Protein 1HU3 (pdb70)

Sequence (196 aa):
SDPENIKTQELFRKVRSILNKLTPQFNQLKQVSGLTVDTEERLKGVIDLVFEKAIDEPSFSVAYANCRCLVTLKVPNFRKLLLNRCQKEFEKDKAAKDKARRRSIGNIKFIGELFKLKLTEAIHDCVVKLLKNHDEESLECLCRLLTTIGKDLDFEKAKPRDQYFNQEKIVKERKTSSRIRFLQDVIDLRLCNWVS

Structure (mmCIF, N/CA/C/O backbone):
data_1HU3
#
_entry.id   1HU3
#
_cell.length_a   118.8
_cell.length_b   118.8
_cell.length_c   58.2
_cell.angle_alpha   90
_cell.angle_beta   90
_cell.angle_gamma   120
#
_symmetry.space_group_name_H-M   'H 3'
#
loop_
_entity.id
_entity.type
_entity.pdbx_description
1 polymer EIF4GII
2 water water
#
loop_
_atom_site.group_PDB
_atom_site.id
_atom_site.type_symbol
_atom_site.label_atom_id
_atom_site.label_alt_id
_atom_site.label_comp_id
_atom_site.label_asym_id
_atom_site.label_entity_id
_atom_site.label_seq_id
_atom_site.pdbx_PDB_ins_code
_atom_site.Cartn_x
_atom_site.Cartn_y
_atom_site.Cartn_z
_atom_site.occupancy
_atom_site.B_iso_or_equiv
_atom_site.auth_seq_id
_atom_site.auth_comp_id
_atom_site.auth_asym_id
_atom_site.auth_atom_id
_atom_site.pdbx_PDB_model_num
ATOM 1 N N . SER A 1 1 ? 5.996 21.673 1.416 1.00 50.94 1 SER A N 1
ATOM 2 C CA . SER A 1 1 ? 5.786 22.151 2.805 1.00 54.98 1 SER A CA 1
ATOM 3 C C . SER A 1 1 ? 5.254 23.558 3.063 1.00 60.90 1 SER A C 1
ATOM 4 O O . SER A 1 1 ? 4.828 23.844 4.196 1.00 56.47 1 SER A O 1
ATOM 6 N N . ASP A 1 2 ? 5.244 24.409 2.043 1.00 57.07 745 ASP A N 1
ATOM 7 C CA . ASP A 1 2 ? 4.835 25.817 2.110 1.00 67.95 745 ASP A CA 1
ATOM 8 C C . ASP A 1 2 ? 5.216 26.726 3.309 1.00 70.87 745 ASP A C 1
ATOM 9 O O . ASP A 1 2 ? 6.174 27.520 3.129 1.00 70.90 745 ASP A O 1
ATOM 14 N N . PRO A 1 3 ? 4.574 26.681 4.518 1.00 70.72 746 PRO A N 1
ATOM 15 C CA . PRO A 1 3 ? 5.144 27.671 5.475 1.00 68.90 746 PRO A CA 1
ATOM 16 C C . PRO A 1 3 ? 6.608 27.470 5.890 1.00 66.98 746 PRO A C 1
ATOM 17 O O . PRO A 1 3 ? 7.294 28.448 6.157 1.00 66.93 746 PRO A O 1
ATOM 21 N N . GLU A 1 4 ? 7.062 26.218 5.991 1.00 66.25 747 GLU A N 1
ATOM 22 C CA . GLU A 1 4 ? 8.456 25.914 6.357 1.00 65.53 747 GLU A CA 1
ATOM 23 C C . GLU A 1 4 ? 9.365 26.421 5.226 1.00 64.19 747 GLU A C 1
ATOM 24 O O . GLU A 1 4 ? 10.432 27.000 5.467 1.00 63.51 747 GLU A O 1
ATOM 30 N N . ASN A 1 5 ? 8.926 26.180 3.992 1.00 62.47 748 ASN A N 1
ATOM 31 C CA . ASN A 1 5 ? 9.658 26.615 2.818 1.00 60.72 748 ASN A CA 1
ATOM 32 C C . ASN A 1 5 ? 9.940 28.096 2.930 1.00 59.63 748 ASN A C 1
ATOM 33 O O . ASN A 1 5 ? 10.940 28.582 2.418 1.00 60.11 748 ASN A O 1
ATOM 38 N N . ILE A 1 6 ? 9.059 28.826 3.595 1.00 58.44 749 ILE A N 1
ATOM 39 C CA . ILE A 1 6 ? 9.286 30.246 3.744 1.00 58.00 749 ILE A CA 1
ATOM 40 C C . ILE A 1 6 ? 10.457 30.511 4.694 1.00 58.18 749 ILE A C 1
ATOM 41 O O . ILE A 1 6 ? 11.364 31.271 4.348 1.00 59.28 749 ILE A O 1
ATOM 46 N N . LYS A 1 7 ? 10.472 29.867 5.860 1.00 57.30 750 LYS A N 1
ATOM 47 C CA . LYS A 1 7 ? 11.561 30.073 6.817 1.00 57.43 750 LYS A CA 1
ATOM 48 C C . LYS A 1 7 ? 12.917 29.581 6.284 1.00 56.58 750 LYS A C 1
ATOM 49 O O . LYS A 1 7 ? 13.968 30.173 6.561 1.00 55.98 750 LYS A O 1
ATOM 55 N N . THR A 1 8 ? 12.895 28.495 5.522 1.00 55.47 751 THR A N 1
ATOM 56 C CA . THR A 1 8 ? 14.126 27.972 4.957 1.00 54.00 751 THR A CA 1
ATOM 57 C C . THR A 1 8 ? 14.652 29.001 3.979 1.00 55.08 751 THR A C 1
ATOM 58 O O . THR A 1 8 ? 15.859 29.126 3.773 1.00 56.08 751 THR A O 1
ATOM 62 N N . GLN A 1 9 ? 13.723 29.737 3.381 1.00 54.09 752 GLN A N 1
ATOM 63 C CA . GLN A 1 9 ? 14.055 30.759 2.415 1.00 53.20 752 GLN A CA 1
ATOM 64 C C . GLN A 1 9 ? 14.757 31.916 3.108 1.00 53.48 752 GLN A C 1
ATOM 65 O O . GLN A 1 9 ? 15.818 32.379 2.672 1.00 54.17 752 GLN A O 1
ATOM 71 N N . GLU A 1 10 ? 14.149 32.389 4.190 1.00 53.31 753 GLU A N 1
ATOM 72 C CA . GLU A 1 10 ? 14.704 33.496 4.951 1.00 52.04 753 GLU A CA 1
ATOM 73 C C . GLU A 1 10 ? 16.034 33.094 5.587 1.00 49.84 753 GLU A C 1
ATOM 74 O O . GLU A 1 10 ? 16.937 33.925 5.723 1.00 50.46 753 GLU A O 1
ATOM 80 N N . LEU A 1 11 ? 16.169 31.823 5.954 1.00 46.90 754 LEU A N 1
ATOM 81 C CA . LEU A 1 11 ? 17.408 31.363 6.560 1.00 45.12 754 LEU A CA 1
ATOM 82 C C . LEU A 1 11 ? 18.523 31.524 5.528 1.00 46.21 754 LEU A C 1
ATOM 83 O O . LEU A 1 11 ? 19.527 32.200 5.756 1.00 46.98 754 LEU A O 1
ATOM 88 N N . PHE A 1 12 ? 18.314 30.913 4.374 1.00 45.18 755 PHE A N 1
ATOM 89 C CA . PHE A 1 12 ? 19.277 30.961 3.317 1.00 44.24 755 PHE A CA 1
ATOM 90 C C . PHE A 1 12 ? 19.629 32.377 2.941 1.00 45.20 755 PHE A C 1
ATOM 91 O O . PHE A 1 12 ? 20.795 32.680 2.696 1.00 46.39 755 PHE A O 1
ATOM 99 N N . ARG A 1 13 ? 18.639 33.254 2.897 1.00 45.69 756 ARG A N 1
ATOM 100 C CA . ARG A 1 13 ? 18.906 34.644 2.533 1.00 46.03 756 ARG A CA 1
ATOM 101 C C . ARG A 1 13 ? 19.703 35.339 3.607 1.00 46.53 756 ARG A C 1
ATOM 102 O O . ARG A 1 13 ? 20.569 36.158 3.301 1.00 48.06 756 ARG A O 1
ATOM 110 N N . LYS A 1 14 ? 19.402 35.024 4.866 1.00 46.35 757 LYS A N 1
ATOM 111 C CA . LYS A 1 14 ? 20.134 35.602 5.989 1.00 45.67 757 LYS A CA 1
ATOM 112 C C . LYS A 1 14 ? 21.597 35.132 5.881 1.00 45.27 757 LYS A C 1
ATOM 113 O O . LYS A 1 14 ? 22.528 35.933 6.041 1.00 46.07 757 LYS A O 1
ATOM 119 N N . VAL A 1 15 ? 21.803 33.847 5.597 1.00 43.90 758 VAL A N 1
ATOM 120 C CA . VAL A 1 15 ? 23.161 33.320 5.463 1.00 43.58 758 VAL A CA 1
ATOM 121 C C . VAL A 1 15 ? 23.894 33.925 4.259 1.00 45.73 758 VAL A C 1
ATOM 122 O O . VAL A 1 15 ? 25.086 34.225 4.359 1.00 46.09 758 VAL A O 1
ATOM 126 N N . ARG A 1 16 ? 23.206 34.105 3.121 1.00 47.07 759 ARG A N 1
ATOM 127 C CA . ARG A 1 16 ? 23.868 34.716 1.945 1.00 47.67 759 ARG A CA 1
ATOM 128 C C . ARG A 1 16 ? 24.283 36.140 2.292 1.00 48.10 759 ARG A C 1
ATOM 129 O O . ARG A 1 16 ? 25.328 36.630 1.851 1.00 48.71 759 ARG A O 1
ATOM 137 N N . SER A 1 17 ? 23.453 36.793 3.094 1.00 48.28 760 SER A N 1
ATOM 138 C CA . SER A 1 17 ? 23.717 38.153 3.534 1.00 49.83 760 SER A CA 1
ATOM 139 C C . SER A 1 17 ? 25.008 38.168 4.351 1.00 50.60 760 SER A C 1
ATOM 140 O O . SER A 1 17 ? 25.907 38.957 4.081 1.00 52.23 760 SER A O 1
ATOM 143 N N . ILE A 1 18 ? 25.095 37.288 5.347 1.00 51.30 761 ILE A N 1
ATOM 144 C CA . ILE A 1 18 ? 26.274 37.199 6.198 1.00 50.99 761 ILE A CA 1
ATOM 145 C C . ILE A 1 18 ? 27.530 36.978 5.370 1.00 51.68 761 ILE A C 1
ATOM 146 O O . ILE A 1 18 ? 28.548 37.632 5.571 1.00 51.88 761 ILE A O 1
ATOM 151 N N . LEU A 1 19 ? 27.449 36.059 4.426 1.00 53.04 762 LEU A N 1
ATOM 152 C CA . LEU A 1 19 ? 28.587 35.749 3.574 1.00 53.28 762 LEU A CA 1
ATOM 153 C C . LEU A 1 19 ? 28.868 36.833 2.537 1.00 55.74 762 LEU A C 1
ATOM 154 O O . LEU A 1 19 ? 30.015 37.020 2.132 1.00 55.86 762 LEU A O 1
ATOM 159 N N . ASN A 1 20 ? 27.832 37.563 2.122 1.00 58.61 763 ASN A N 1
ATOM 160 C CA . ASN A 1 20 ? 27.994 38.586 1.087 1.00 59.94 763 ASN A CA 1
ATOM 161 C C . ASN A 1 20 ? 28.452 39.977 1.483 1.00 61.82 763 ASN A C 1
ATOM 162 O O . ASN A 1 20 ? 28.399 40.894 0.658 1.00 62.56 763 ASN A O 1
ATOM 167 N N . LYS A 1 21 ? 28.876 40.167 2.726 1.00 63.56 764 LYS A N 1
ATOM 168 C CA . LYS A 1 21 ? 29.368 41.486 3.109 1.00 66.37 764 LYS A CA 1
ATOM 169 C C . LYS A 1 21 ? 30.692 41.598 2.345 1.00 68.93 764 LYS A C 1
ATOM 170 O O . LYS A 1 21 ? 31.572 40.742 2.505 1.00 68.99 764 LYS A O 1
ATOM 176 N N . LEU A 1 22 ? 30.850 42.630 1.516 1.00 71.41 765 LEU A N 1
ATOM 177 C CA . LEU A 1 22 ? 32.095 42.740 0.753 1.00 74.24 765 LEU A CA 1
ATOM 178 C C . LEU A 1 22 ? 33.342 42.875 1.629 1.00 75.01 765 LEU A C 1
ATOM 179 O O . LEU A 1 22 ? 34.470 42.777 1.134 1.00 75.90 765 LEU A O 1
ATOM 184 N N . THR A 1 23 ? 33.138 43.097 2.927 1.00 75.82 766 THR A N 1
ATOM 185 C CA . THR A 1 23 ? 34.252 43.163 3.871 1.00 76.55 766 THR A CA 1
ATOM 186 C C . THR A 1 23 ? 34.075 41.996 4.832 1.00 76.54 766 THR A C 1
ATOM 187 O O . THR A 1 23 ? 33.175 42.004 5.674 1.00 76.99 766 THR A O 1
ATOM 191 N N . PRO A 1 24 ? 34.917 40.961 4.696 1.00 76.63 767 PRO A N 1
ATOM 192 C CA . PRO A 1 24 ? 34.835 39.789 5.566 1.00 75.26 767 PRO A CA 1
ATOM 193 C C . PRO A 1 24 ? 34.620 40.147 7.037 1.00 73.54 767 PRO A C 1
ATOM 194 O O . PRO A 1 24 ? 35.281 41.035 7.588 1.00 75.19 767 PRO A O 1
ATOM 198 N N . GLN A 1 25 ? 33.669 39.445 7.652 1.00 75.80 768 GLN A N 1
ATOM 199 C CA . GLN A 1 25 ? 33.308 39.638 9.053 1.00 71.39 768 GLN A CA 1
ATOM 200 C C . GLN A 1 25 ? 34.260 38.846 9.952 1.00 69.95 768 GLN A C 1
ATOM 201 O O . GLN A 1 25 ? 34.657 37.735 9.605 1.00 70.30 768 GLN A O 1
ATOM 211 N N . PHE A 1 27 ? 35.439 36.908 13.642 1.00 67.98 770 PHE A N 1
ATOM 212 C CA . PHE A 1 27 ? 34.815 35.957 14.560 1.00 67.34 770 PHE A CA 1
ATOM 213 C C . PHE A 1 27 ? 33.696 36.492 15.468 1.00 67.09 770 PHE A C 1
ATOM 214 O O . PHE A 1 27 ? 32.537 36.099 15.325 1.00 66.89 770 PHE A O 1
ATOM 222 N N . ASN A 1 28 ? 34.035 37.374 16.402 1.00 67.10 771 ASN A N 1
ATOM 223 C CA . ASN A 1 28 ? 33.036 37.906 17.328 1.00 66.63 771 ASN A CA 1
ATOM 224 C C . ASN A 1 28 ? 31.719 38.313 16.679 1.00 64.73 771 ASN A C 1
ATOM 225 O O . ASN A 1 28 ? 30.656 37.857 17.103 1.00 65.98 771 ASN A O 1
ATOM 230 N N . GLN A 1 29 ? 31.773 39.157 15.656 1.00 62.93 772 GLN A N 1
ATOM 231 C CA . GLN A 1 29 ? 30.547 39.578 15.003 1.00 61.62 772 GLN A CA 1
ATOM 232 C C . GLN A 1 29 ? 29.860 38.368 14.358 1.00 59.86 772 GLN A C 1
ATOM 233 O O . GLN A 1 29 ? 28.637 38.328 14.224 1.00 60.45 772 GLN A O 1
ATOM 239 N N . LEU A 1 30 ? 30.654 37.378 13.976 1.00 58.25 773 LEU A N 1
ATOM 240 C CA . LEU A 1 30 ? 30.148 36.156 13.361 1.00 56.50 773 LEU A CA 1
ATOM 241 C C . LEU A 1 30 ? 29.266 35.366 14.355 1.0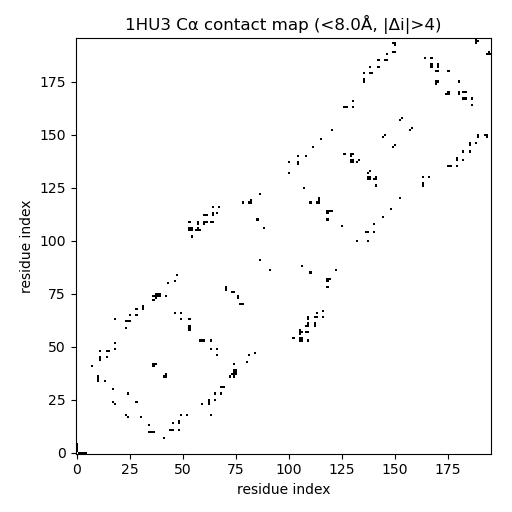0 55.17 773 LEU A C 1
ATOM 242 O O . LEU A 1 30 ? 28.191 34.865 13.990 1.00 55.14 773 LEU A O 1
ATOM 255 N N . LYS A 1 32 ? 27.615 36.531 16.922 1.00 50.16 775 LYS A N 1
ATOM 256 C CA . LYS A 1 32 ? 26.399 37.300 17.160 1.00 48.18 775 LYS A CA 1
ATOM 257 C C . LYS A 1 32 ? 25.448 37.085 15.976 1.00 47.60 775 LYS A C 1
ATOM 258 O O . LYS A 1 32 ? 24.256 36.848 16.156 1.00 48.53 775 LYS A O 1
ATOM 264 N N . GLN A 1 33 ? 25.982 37.149 14.762 1.00 46.71 776 GLN A N 1
ATOM 265 C CA . GLN A 1 33 ? 25.169 36.941 13.570 1.00 46.60 776 GLN A CA 1
ATOM 266 C C . GLN A 1 33 ? 24.575 35.533 13.499 1.00 47.34 776 GLN A C 1
ATOM 267 O O . GLN A 1 33 ? 23.375 35.371 13.253 1.00 49.12 776 GLN A O 1
ATOM 273 N N . VAL A 1 34 ? 25.406 34.517 13.719 1.00 47.78 777 VAL A N 1
ATOM 274 C CA . VAL A 1 34 ? 24.936 33.140 13.668 1.00 46.69 777 VAL A CA 1
ATOM 275 C C . VAL A 1 34 ? 23.893 32.857 14.739 1.00 47.13 777 VAL A C 1
ATOM 276 O O . VAL A 1 34 ? 23.060 31.960 14.572 1.00 47.16 777 VAL A O 1
ATOM 280 N N . SER A 1 35 ? 23.911 33.633 15.824 1.00 47.15 778 SER A N 1
ATOM 281 C CA . SER A 1 35 ? 22.931 33.435 16.897 1.00 46.72 778 SER A CA 1
ATOM 282 C C . SER A 1 35 ? 21.587 34.035 16.506 1.00 47.71 778 SER A C 1
ATOM 283 O O . SER A 1 35 ? 20.620 33.973 17.271 1.00 49.53 778 SER A O 1
ATOM 286 N N . GLY A 1 36 ? 21.520 34.638 15.325 1.00 48.07 779 GLY A N 1
AT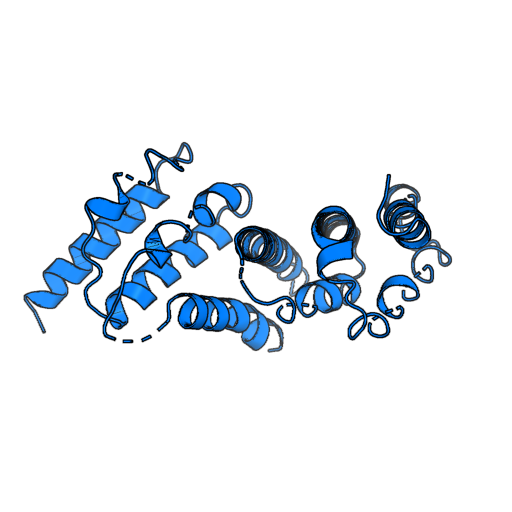OM 287 C CA . GLY A 1 36 ? 20.268 35.226 14.887 1.00 47.87 779 GLY A CA 1
ATOM 288 C C . GLY A 1 36 ? 19.692 34.334 13.812 1.00 49.07 779 GLY A C 1
ATOM 289 O O . GLY A 1 36 ? 18.786 34.715 13.067 1.00 49.34 779 GLY A O 1
ATOM 290 N N . LEU A 1 37 ? 20.238 33.130 13.730 1.00 50.19 780 LEU A N 1
ATOM 291 C CA . LEU A 1 37 ? 19.809 32.162 12.728 1.00 50.54 780 LEU A CA 1
ATOM 292 C C . LEU A 1 37 ? 19.104 30.969 13.366 1.00 51.59 780 LEU A C 1
ATOM 293 O O . LEU A 1 37 ? 19.335 30.620 14.537 1.00 51.22 780 LEU A O 1
ATOM 298 N N . THR A 1 38 ? 18.253 30.322 12.588 1.00 52.27 781 THR A N 1
ATOM 299 C CA . THR A 1 38 ? 17.568 29.161 13.106 1.00 53.13 781 THR A CA 1
ATOM 300 C C . THR A 1 38 ? 17.791 27.992 12.166 1.00 53.57 781 THR A C 1
ATOM 301 O O . THR A 1 38 ? 17.155 27.888 11.122 1.00 53.38 781 THR A O 1
ATOM 305 N N . VAL A 1 39 ? 18.739 27.139 12.539 1.00 53.97 782 VAL A N 1
ATOM 306 C CA . VAL A 1 39 ? 19.073 25.954 11.767 1.00 55.84 782 VAL A CA 1
ATOM 307 C C . VAL A 1 39 ? 18.529 24.771 12.579 1.00 56.91 782 VAL A C 1
ATOM 308 O O . VAL A 1 39 ? 19.253 24.121 13.336 1.00 57.72 782 VAL A O 1
ATOM 312 N N . ASP A 1 40 ? 17.238 24.514 12.418 1.00 58.05 783 ASP A N 1
ATOM 313 C CA . ASP A 1 40 ? 16.545 23.443 13.137 1.00 59.65 783 ASP A CA 1
ATOM 314 C C . ASP A 1 40 ? 16.313 22.165 12.335 1.00 59.60 783 ASP A C 1
ATOM 315 O O . ASP A 1 40 ? 15.657 21.246 12.813 1.00 59.98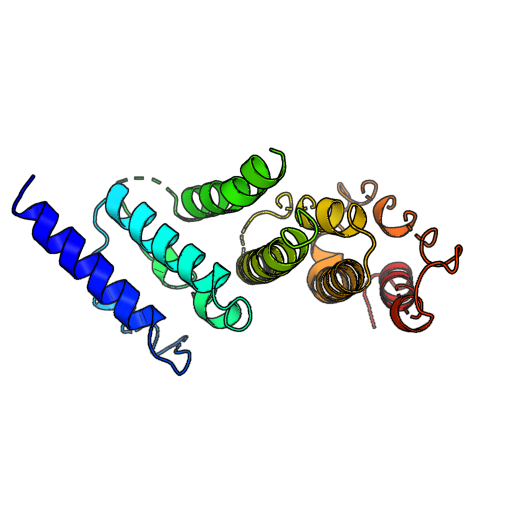 783 ASP A O 1
ATOM 320 N N . THR A 1 41 ? 16.848 22.101 11.123 1.00 60.44 784 THR A N 1
ATOM 321 C CA . THR A 1 41 ? 16.658 20.934 10.269 1.00 60.86 784 THR A CA 1
ATOM 322 C C . THR A 1 41 ? 17.949 20.487 9.611 1.00 61.54 784 THR A C 1
ATOM 323 O O . THR A 1 41 ? 18.861 21.293 9.385 1.00 62.41 784 THR A O 1
ATOM 327 N N . GLU A 1 42 ? 18.039 19.199 9.312 1.00 61.05 785 GLU A N 1
ATOM 328 C CA . GLU A 1 42 ? 19.235 18.692 8.679 1.00 61.64 785 GLU A CA 1
ATOM 329 C C . GLU A 1 42 ? 19.309 19.266 7.265 1.00 60.88 785 GLU A C 1
ATOM 330 O O . GLU A 1 42 ? 20.393 19.601 6.775 1.00 61.73 785 GLU A O 1
ATOM 336 N N . GLU A 1 43 ? 18.164 19.401 6.608 1.00 59.38 786 GLU A N 1
ATOM 337 C CA . GLU A 1 43 ? 18.169 19.949 5.257 1.00 58.35 786 GLU A CA 1
ATOM 338 C C . GLU A 1 43 ? 18.669 21.388 5.326 1.00 57.28 786 GLU A C 1
ATOM 339 O O . GLU A 1 43 ? 19.289 21.890 4.389 1.00 57.74 786 GLU A O 1
ATOM 341 N N . ARG A 1 44 ? 18.414 22.040 6.450 1.00 55.83 787 ARG A N 1
ATOM 342 C CA . ARG A 1 44 ? 18.824 23.421 6.622 1.00 54.02 787 ARG A CA 1
ATOM 343 C C . ARG A 1 44 ? 20.309 23.548 6.943 1.00 53.96 787 ARG A C 1
ATOM 344 O O . ARG A 1 44 ? 20.998 24.428 6.393 1.00 52.97 787 ARG A O 1
ATOM 352 N N . LEU A 1 45 ? 20.807 22.673 7.819 1.00 52.61 788 LEU A N 1
ATOM 353 C CA . LEU A 1 45 ? 22.225 22.692 8.180 1.00 52.04 788 LEU A CA 1
ATOM 354 C C . LEU A 1 45 ? 23.015 22.407 6.899 1.00 52.81 788 LEU A C 1
ATOM 355 O O . LEU A 1 45 ? 23.968 23.120 6.563 1.00 53.61 788 LEU A O 1
ATOM 360 N N . LYS A 1 46 ? 22.606 21.368 6.175 1.00 52.94 789 LYS A N 1
ATOM 361 C CA . LYS A 1 46 ? 23.279 20.993 4.934 1.00 53.38 789 LYS A CA 1
ATOM 362 C C . LYS A 1 46 ? 23.197 22.117 3.886 1.00 52.92 789 LYS A C 1
ATOM 363 O O . LYS A 1 46 ? 24.125 22.318 3.103 1.00 54.59 789 LYS A O 1
ATOM 369 N N . GLY A 1 47 ? 22.103 22.866 3.881 1.00 52.58 790 GLY A N 1
ATOM 370 C CA . GLY A 1 47 ? 21.972 23.958 2.931 1.00 50.65 790 GLY A CA 1
ATOM 371 C C . GLY A 1 47 ? 22.891 25.123 3.293 1.00 50.29 790 GLY A C 1
ATOM 372 O O . GLY A 1 47 ? 23.563 25.690 2.418 1.00 50.58 790 GLY A O 1
ATOM 373 N N . VAL A 1 48 ? 22.917 25.488 4.579 1.00 49.35 791 VAL A N 1
ATOM 374 C CA . VAL A 1 48 ? 23.759 26.584 5.061 1.00 46.64 791 VAL A CA 1
ATOM 375 C C . VAL A 1 48 ? 25.200 26.235 4.733 1.00 47.49 791 VAL A C 1
ATOM 376 O O . VAL A 1 48 ? 25.921 27.028 4.120 1.00 48.29 791 VAL A O 1
ATOM 380 N N . ILE A 1 49 ? 25.610 25.035 5.133 1.00 46.83 792 ILE A N 1
ATOM 381 C CA . ILE A 1 49 ? 26.959 24.552 4.857 1.00 46.73 792 ILE A CA 1
ATOM 382 C C . ILE A 1 49 ? 27.266 24.628 3.354 1.00 46.85 792 ILE A C 1
ATOM 383 O O . ILE A 1 49 ? 28.354 25.039 2.965 1.00 46.55 792 ILE A O 1
ATOM 388 N N . ASP A 1 50 ? 26.311 24.236 2.515 1.00 46.48 793 ASP A N 1
ATOM 389 C CA . ASP A 1 50 ? 26.499 24.324 1.070 1.00 46.22 793 ASP A CA 1
ATOM 390 C C . ASP A 1 50 ? 26.713 25.786 0.697 1.00 46.53 793 ASP A C 1
ATOM 391 O O . ASP A 1 50 ? 27.541 26.124 -0.154 1.00 47.49 793 ASP A O 1
ATOM 396 N N . LEU A 1 51 ? 25.947 26.664 1.327 1.00 46.19 794 LEU A N 1
ATOM 397 C CA . LEU A 1 51 ? 26.080 28.075 1.028 1.00 44.50 794 LEU A CA 1
ATOM 398 C C . LEU A 1 51 ? 27.487 28.541 1.336 1.00 45.37 794 LEU A C 1
ATOM 399 O O . LEU A 1 51 ? 28.055 29.311 0.569 1.00 45.86 794 LEU A O 1
ATOM 404 N N . VAL A 1 52 ? 28.064 28.063 2.438 1.00 44.85 795 VAL A N 1
ATOM 405 C CA . VAL A 1 52 ? 29.414 28.490 2.800 1.00 44.67 795 VAL A CA 1
ATOM 406 C C . VAL A 1 52 ? 30.485 28.007 1.832 1.00 45.71 795 VAL A C 1
ATOM 407 O O . VAL A 1 52 ? 31.399 28.767 1.475 1.00 45.95 795 VAL A O 1
ATOM 411 N N . PHE A 1 53 ? 30.389 26.751 1.412 1.00 46.24 796 PHE A N 1
ATOM 412 C CA . PHE A 1 53 ? 31.359 26.218 0.472 1.00 47.24 796 PHE A CA 1
ATOM 413 C C . PHE A 1 53 ? 31.276 26.964 -0.845 1.00 48.15 796 PHE A C 1
ATOM 414 O O . PHE A 1 53 ? 32.295 27.341 -1.427 1.00 49.85 796 PHE A O 1
ATOM 422 N N . GLU A 1 54 ? 30.058 27.193 -1.313 1.00 48.66 797 GLU A N 1
ATOM 423 C CA . GLU A 1 54 ? 29.873 27.908 -2.566 1.00 48.97 797 GLU A CA 1
ATOM 424 C C . GLU A 1 54 ? 30.540 29.275 -2.508 1.00 49.05 797 GLU A C 1
ATOM 425 O O . GLU A 1 54 ? 31.117 29.739 -3.489 1.00 51.13 797 GLU A O 1
ATOM 431 N N . LYS A 1 55 ? 30.465 29.932 -1.361 1.00 49.34 798 LYS A N 1
ATOM 432 C CA . LYS A 1 55 ? 31.084 31.242 -1.221 1.00 49.22 798 LYS A CA 1
ATOM 433 C C . LYS A 1 55 ? 32.600 31.071 -1.166 1.00 50.54 798 LYS A C 1
ATOM 434 O O . LYS A 1 55 ? 33.334 31.805 -1.833 1.00 49.64 798 LYS A O 1
ATOM 440 N N . ALA A 1 56 ? 33.062 30.094 -0.379 1.00 50.65 799 ALA A N 1
ATOM 441 C CA . ALA A 1 56 ? 34.499 29.835 -0.244 1.00 51.69 799 ALA A CA 1
ATOM 442 C C . ALA A 1 56 ? 35.143 29.416 -1.581 1.00 52.85 799 ALA A C 1
ATOM 443 O O . ALA A 1 56 ? 36.343 29.632 -1.802 1.00 52.45 799 ALA A O 1
ATOM 445 N N . ILE A 1 57 ? 34.348 28.820 -2.471 1.00 54.13 800 ILE A N 1
ATOM 446 C CA . ILE A 1 57 ? 34.862 28.414 -3.775 1.00 55.63 800 ILE A CA 1
ATOM 447 C C . ILE A 1 57 ? 34.972 29.656 -4.675 1.00 55.47 800 ILE A C 1
ATOM 448 O O . ILE A 1 57 ? 35.818 29.720 -5.564 1.00 56.66 800 ILE A O 1
ATOM 453 N N . ASP A 1 58 ? 34.131 30.654 -4.434 1.00 55.40 801 ASP A N 1
ATOM 454 C CA . ASP A 1 58 ? 34.167 31.879 -5.228 1.00 55.84 801 ASP A CA 1
ATOM 455 C C . ASP A 1 58 ? 35.275 32.839 -4.779 1.00 54.95 801 ASP A C 1
ATOM 456 O O . ASP A 1 58 ? 35.872 33.546 -5.597 1.00 54.69 801 ASP A O 1
ATOM 461 N N . GLU A 1 59 ? 35.542 32.873 -3.477 1.00 53.88 802 GLU A N 1
ATOM 462 C CA . GLU A 1 59 ? 36.583 33.739 -2.932 1.00 53.07 802 GLU A CA 1
ATOM 463 C C . GLU A 1 59 ? 37.423 32.934 -1.952 1.00 52.23 802 GLU A C 1
ATOM 464 O O . GLU A 1 59 ? 37.292 33.089 -0.741 1.00 53.47 802 GLU A O 1
ATOM 470 N N . PRO A 1 60 ? 38.312 32.072 -2.463 1.00 51.97 803 PRO A N 1
ATOM 471 C CA . PRO A 1 60 ? 39.151 31.258 -1.578 1.00 50.29 803 PRO A CA 1
ATOM 472 C C . PRO A 1 60 ? 39.931 32.100 -0.567 1.00 50.78 803 PRO A C 1
ATOM 473 O O . PRO A 1 60 ? 40.153 31.671 0.567 1.00 51.55 803 PRO A O 1
ATOM 477 N N . SER A 1 61 ? 40.332 33.295 -0.992 1.00 50.07 804 SER A N 1
ATOM 478 C CA . SER A 1 61 ? 41.117 34.230 -0.178 1.00 49.56 804 SER A CA 1
ATOM 479 C C . SER A 1 61 ? 40.554 34.533 1.210 1.00 49.51 804 SER A C 1
ATOM 480 O O . SER A 1 61 ? 41.313 34.807 2.163 1.00 48.80 804 SER A O 1
ATOM 483 N N . PHE A 1 62 ? 39.228 34.517 1.306 1.00 47.74 805 PHE A N 1
ATOM 484 C CA . PHE A 1 62 ? 38.552 34.795 2.561 1.00 47.47 805 PHE A CA 1
ATOM 485 C C . PHE A 1 62 ? 38.194 33.520 3.300 1.00 46.71 805 PHE A C 1
ATOM 486 O O . PHE A 1 62 ? 37.360 33.530 4.205 1.00 45.55 805 PHE A O 1
ATOM 494 N N . SER A 1 63 ? 38.862 32.427 2.944 1.00 46.35 806 SER A N 1
ATOM 495 C CA . SER A 1 63 ? 38.561 31.154 3.574 1.00 45.78 806 SER A CA 1
ATOM 496 C C . SER A 1 63 ? 38.814 31.122 5.077 1.00 44.40 806 SER A C 1
ATOM 497 O O . SER A 1 63 ? 38.288 30.269 5.777 1.00 46.66 806 SER A O 1
ATOM 500 N N . VAL A 1 64 ? 39.592 32.059 5.592 1.00 45.19 807 VAL A N 1
ATOM 501 C CA . VAL A 1 64 ? 39.815 32.097 7.035 1.00 43.64 807 VAL A CA 1
ATOM 502 C C . VAL A 1 64 ? 38.486 32.521 7.644 1.00 45.86 807 VAL A C 1
ATOM 503 O O . VAL A 1 64 ? 38.034 31.980 8.666 1.00 46.53 807 VAL A O 1
ATOM 507 N N . ALA A 1 65 ? 37.861 33.502 7.002 1.00 44.74 808 ALA A N 1
ATOM 508 C CA . ALA A 1 65 ? 36.590 34.008 7.476 1.00 44.63 808 ALA A CA 1
ATOM 509 C C . ALA A 1 65 ? 35.526 32.920 7.410 1.00 44.81 808 ALA A C 1
ATOM 510 O O . ALA A 1 65 ? 34.836 32.665 8.398 1.00 45.78 808 ALA A O 1
ATOM 512 N N . TYR A 1 66 ? 35.400 32.274 6.250 1.00 44.69 809 TYR A N 1
ATOM 513 C CA . TYR A 1 66 ? 34.395 31.233 6.078 1.00 42.78 809 TYR A CA 1
ATOM 514 C C . TYR A 1 66 ? 34.630 30.079 7.025 1.00 43.19 809 TYR A C 1
ATOM 515 O O . TYR A 1 66 ? 33.676 29.450 7.498 1.00 44.47 809 TYR A O 1
ATOM 524 N N . ALA A 1 67 ? 35.898 29.792 7.301 1.00 43.84 810 ALA A N 1
ATOM 525 C CA . ALA A 1 67 ? 36.226 28.722 8.224 1.00 43.07 810 ALA A CA 1
ATOM 526 C C . ALA A 1 67 ? 35.778 29.165 9.612 1.00 44.55 810 ALA A C 1
ATOM 527 O O . ALA A 1 67 ? 35.266 28.369 10.376 1.00 46.63 810 ALA A O 1
ATOM 529 N N . ASN A 1 68 ? 35.969 30.434 9.952 1.00 47.02 811 ASN A N 1
ATOM 530 C CA . ASN A 1 68 ? 35.525 30.913 11.257 1.00 48.25 811 ASN A CA 1
ATOM 531 C C . ASN A 1 68 ? 34.001 30.818 11.315 1.00 48.60 811 ASN A C 1
ATOM 532 O O . ASN A 1 68 ? 33.417 30.572 12.372 1.00 49.77 811 ASN A O 1
ATOM 545 N N . CYS A 1 70 ? 32.141 28.557 9.823 1.00 48.70 813 CYS A N 1
ATOM 546 C CA . CYS A 1 70 ? 31.905 27.154 10.125 1.00 49.06 813 CYS A CA 1
ATOM 547 C C . CYS A 1 70 ? 32.157 26.882 11.598 1.00 51.40 813 CYS A C 1
ATOM 548 O O . CYS A 1 70 ? 31.423 26.123 12.241 1.00 52.29 813 CYS A O 1
ATOM 551 N N . ARG A 1 71 ? 33.189 27.509 12.138 1.00 53.00 814 ARG A N 1
ATOM 552 C CA . ARG A 1 71 ? 33.510 27.308 13.536 1.00 56.27 814 ARG A CA 1
ATOM 553 C C . ARG A 1 71 ? 32.328 27.738 14.402 1.00 56.87 814 ARG A C 1
ATOM 554 O O . ARG A 1 71 ? 32.107 27.181 15.475 1.00 57.69 814 ARG A O 1
ATOM 562 N N . CYS A 1 72 ? 31.571 28.730 13.936 1.00 57.29 815 CYS A N 1
ATOM 563 C CA . CYS A 1 72 ? 30.407 29.205 14.680 1.00 57.83 815 CYS A CA 1
ATOM 564 C C . CYS A 1 72 ? 29.223 28.246 14.535 1.00 58.90 815 CYS A C 1
ATOM 565 O O . CYS A 1 72 ? 28.493 28.012 15.490 1.00 59.30 815 CYS A O 1
ATOM 568 N N . LEU A 1 73 ? 29.019 27.703 13.338 1.00 59.69 816 LEU A N 1
ATOM 569 C CA . LEU A 1 73 ? 27.905 26.789 13.110 1.00 60.06 816 LEU A CA 1
ATOM 570 C C . LEU A 1 73 ? 28.023 25.469 13.860 1.00 61.93 816 LEU A C 1
ATOM 571 O O . LEU A 1 73 ? 27.009 24.853 14.168 1.00 63.19 816 LEU A O 1
ATOM 576 N N . VAL A 1 74 ? 29.243 25.034 14.156 1.00 63.97 817 VAL A N 1
ATOM 577 C CA . VAL A 1 74 ? 29.450 23.765 14.852 1.00 67.07 817 VAL A CA 1
ATOM 578 C C . VAL A 1 74 ? 28.981 23.825 16.310 1.00 69.13 817 VAL A C 1
ATOM 579 O O . VAL A 1 74 ? 29.137 22.868 17.072 1.00 69.31 817 VAL A O 1
ATOM 583 N N . THR A 1 75 ? 28.410 24.967 16.683 1.00 71.27 818 THR A N 1
ATOM 584 C CA . THR A 1 75 ? 27.875 25.201 18.022 1.00 73.63 818 THR A CA 1
ATOM 585 C C . THR A 1 75 ? 26.358 25.017 17.946 1.00 76.00 818 THR A C 1
ATOM 586 O O . THR A 1 75 ? 25.604 25.713 18.639 1.00 76.47 818 THR A O 1
ATOM 590 N N . LEU A 1 76 ? 25.911 24.088 17.100 1.00 78.06 819 LEU A N 1
ATOM 591 C CA . LEU A 1 76 ? 24.478 23.844 16.929 1.00 80.29 819 LEU A CA 1
ATOM 592 C C . LEU A 1 76 ? 24.135 22.362 16.753 1.00 81.48 819 LEU A C 1
ATOM 593 O O . LEU A 1 76 ? 24.860 21.615 16.090 1.00 81.78 819 LEU A O 1
ATOM 598 N N . LYS A 1 77 ? 23.013 21.954 17.344 1.00 82.74 820 LYS A N 1
ATOM 599 C CA . LYS A 1 77 ? 22.535 20.573 17.266 1.00 84.27 820 LYS A CA 1
ATOM 600 C C . LYS A 1 77 ? 21.360 20.514 16.291 1.00 85.16 820 LYS A C 1
ATOM 601 O O . LYS A 1 77 ? 20.456 21.350 16.351 1.00 85.26 820 LYS A O 1
ATOM 603 N N . VAL A 1 78 ? 21.365 19.536 15.393 1.00 86.08 821 VAL A N 1
ATOM 604 C CA . VAL A 1 78 ? 20.279 19.419 14.421 1.00 87.59 821 VAL A CA 1
ATOM 605 C C . VAL A 1 78 ? 19.941 17.964 14.103 1.00 88.55 821 VAL A C 1
ATOM 606 O O . VAL A 1 78 ? 20.812 17.198 13.676 1.00 89.24 821 VAL A O 1
ATOM 610 N N . PRO A 1 79 ? 18.663 17.570 14.292 1.00 89.13 822 PRO A N 1
ATOM 611 C CA . PRO A 1 79 ? 18.189 16.203 14.036 1.00 89.40 822 PRO A CA 1
ATOM 612 C C . PRO A 1 79 ? 18.303 15.762 12.584 1.00 89.93 822 PRO A C 1
ATOM 613 O O . PRO A 1 79 ? 17.370 15.171 12.040 1.00 90.55 822 PRO A O 1
ATOM 617 N N . ASN A 1 89 ? 27.121 15.969 14.652 1.00 78.57 832 ASN A N 1
ATOM 618 C CA . ASN A 1 89 ? 26.934 15.517 13.276 1.00 78.52 832 ASN A CA 1
ATOM 619 C C . ASN A 1 89 ? 27.393 16.588 12.283 1.00 77.34 832 ASN A C 1
ATOM 620 O O . ASN A 1 89 ? 27.351 16.389 11.070 1.00 77.75 832 ASN A O 1
ATOM 625 N N . PHE A 1 90 ? 27.846 17.721 12.804 1.00 76.33 833 PHE A N 1
ATOM 626 C CA . PHE A 1 90 ? 28.294 18.804 11.941 1.00 74.18 833 PHE A CA 1
ATOM 627 C C . PHE A 1 90 ? 29.538 18.405 11.151 1.00 73.76 833 PHE A C 1
ATOM 628 O O . PHE A 1 90 ? 29.521 18.400 9.926 1.00 74.16 833 PHE A O 1
ATOM 636 N N . ARG A 1 91 ? 30.617 18.068 11.846 1.00 73.37 834 ARG A N 1
ATOM 637 C CA . ARG A 1 91 ? 31.845 17.678 11.156 1.00 72.75 834 ARG A CA 1
ATOM 638 C C . ARG A 1 91 ? 31.583 16.618 10.083 1.00 72.06 834 ARG A C 1
ATOM 639 O O . ARG A 1 91 ? 32.248 16.594 9.039 1.00 71.57 834 ARG A O 1
ATOM 647 N N . LYS A 1 92 ? 30.599 15.760 10.340 1.00 71.03 835 LYS A N 1
ATOM 648 C CA . LYS A 1 92 ? 30.235 14.705 9.403 1.00 69.91 835 LYS A CA 1
ATOM 649 C C . LYS A 1 92 ? 29.746 15.325 8.096 1.00 69.42 835 LYS A C 1
ATOM 650 O O . LYS A 1 92 ? 30.178 14.936 7.012 1.00 69.45 835 LYS A O 1
ATOM 652 N N . LEU A 1 93 ? 28.844 16.296 8.196 1.00 68.89 836 LEU A N 1
ATOM 653 C CA . LEU A 1 93 ? 28.339 16.953 7.001 1.00 67.23 836 LEU A CA 1
ATOM 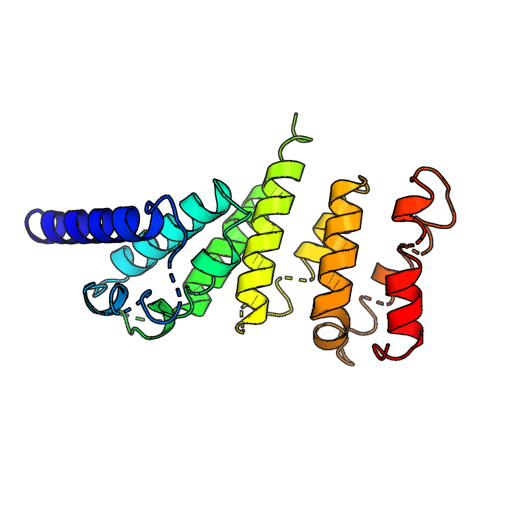654 C C . LEU A 1 93 ? 29.477 17.704 6.320 1.00 66.97 836 LEU A C 1
ATOM 655 O O . LEU A 1 93 ? 29.545 17.743 5.089 1.00 66.80 836 LEU A O 1
ATOM 660 N N . LEU A 1 94 ? 30.367 18.292 7.122 1.00 66.39 837 LEU A N 1
ATOM 661 C CA . LEU A 1 94 ? 31.519 19.022 6.597 1.00 66.73 837 LEU A CA 1
ATOM 662 C C . LEU A 1 94 ? 32.411 18.076 5.803 1.00 67.90 837 LEU A C 1
ATOM 663 O O . LEU A 1 94 ? 32.707 18.320 4.629 1.00 67.54 837 LEU A O 1
ATOM 668 N N . LEU A 1 95 ? 32.851 17.004 6.464 1.00 68.56 838 LEU A N 1
ATOM 669 C CA . LEU A 1 95 ? 33.706 16.006 5.827 1.00 69.87 838 LEU A CA 1
ATOM 670 C C . LEU A 1 95 ? 33.031 15.593 4.533 1.00 70.89 838 LEU A C 1
ATOM 671 O O . LEU A 1 95 ? 33.632 15.659 3.453 1.00 70.79 838 LEU A O 1
ATOM 673 N N . ASN A 1 96 ? 31.773 15.178 4.655 1.00 71.27 839 ASN A N 1
ATOM 674 C CA . ASN A 1 96 ? 30.988 14.762 3.506 1.00 72.87 839 ASN A CA 1
ATOM 675 C C . ASN A 1 96 ? 31.064 15.811 2.401 1.00 73.20 839 ASN A C 1
ATOM 676 O O . ASN A 1 96 ? 31.363 15.489 1.251 1.00 73.27 839 ASN A O 1
ATOM 681 N N . ARG A 1 97 ? 30.803 17.068 2.759 1.00 73.88 840 ARG A N 1
ATOM 682 C CA . ARG A 1 97 ? 30.826 18.166 1.795 1.00 74.09 840 ARG A CA 1
ATOM 683 C C . ARG A 1 97 ? 32.202 18.357 1.174 1.00 75.25 840 ARG A C 1
ATOM 684 O O . ARG A 1 97 ? 32.318 18.660 -0.018 1.00 74.81 840 ARG A O 1
ATOM 692 N N . CYS A 1 98 ? 33.243 18.199 1.988 1.00 76.30 841 CYS A N 1
ATOM 693 C CA . CYS A 1 98 ? 34.611 18.340 1.498 1.00 77.64 841 CYS A CA 1
ATOM 694 C C . CYS A 1 98 ? 34.904 17.226 0.490 1.00 79.34 841 CYS A C 1
ATOM 695 O O . CYS A 1 98 ? 35.256 17.493 -0.667 1.00 78.97 841 CYS A O 1
ATOM 698 N N . GLN A 1 99 ? 34.733 15.980 0.927 1.00 80.51 842 GLN A N 1
ATOM 699 C CA . GLN A 1 99 ? 34.987 14.835 0.064 1.00 82.98 842 GLN A CA 1
ATOM 700 C C . GLN A 1 99 ? 34.145 14.865 -1.195 1.00 83.78 842 GLN A C 1
ATOM 701 O O . GLN A 1 99 ? 34.374 14.097 -2.119 1.00 84.31 842 GLN A O 1
ATOM 707 N N . LYS A 1 100 ? 33.165 15.753 -1.238 1.00 85.43 843 LYS A N 1
ATOM 708 C CA . LYS A 1 100 ? 32.334 15.861 -2.421 1.00 87.19 843 LYS A CA 1
ATOM 709 C C . LYS A 1 100 ? 33.207 16.414 -3.546 1.00 88.19 843 LYS A C 1
ATOM 710 O O . LYS A 1 100 ? 33.188 15.903 -4.663 1.00 88.37 843 LYS A O 1
ATOM 712 N N . GLU A 1 101 ? 33.981 17.454 -3.242 1.00 89.21 844 GLU A N 1
ATOM 713 C CA . GLU A 1 101 ? 34.862 18.064 -4.234 1.00 90.46 844 GLU A CA 1
ATOM 714 C C . GLU A 1 101 ? 35.916 17.050 -4.668 1.00 90.73 844 GLU A C 1
ATOM 715 O O . GLU A 1 101 ? 36.311 17.006 -5.835 1.00 90.82 844 GLU A O 1
ATOM 721 N N . PHE A 1 102 ? 36.363 16.241 -3.711 1.00 91.06 845 PHE A N 1
ATOM 722 C CA . PHE A 1 102 ? 37.371 15.216 -3.954 1.00 91.71 845 PHE A CA 1
ATOM 723 C C . PHE A 1 102 ? 36.789 14.048 -4.740 1.00 92.42 845 PHE A C 1
ATOM 724 O O . PHE A 1 102 ? 37.338 13.646 -5.768 1.00 92.48 845 PHE A O 1
ATOM 732 N N . GLU A 1 103 ? 35.679 13.503 -4.248 1.00 92.58 846 GLU A N 1
ATOM 733 C CA . GLU A 1 103 ? 35.010 12.394 -4.916 1.00 92.84 846 GLU A CA 1
ATOM 734 C C . GLU A 1 103 ? 34.567 12.841 -6.310 1.00 93.21 846 GLU A C 1
ATOM 735 O O . GLU A 1 103 ? 34.317 12.006 -7.182 1.00 93.38 846 GLU A O 1
ATOM 737 N N . LYS A 1 104 ? 34.476 14.159 -6.511 1.00 93.18 847 LYS A N 1
ATOM 738 C CA . LYS A 1 104 ? 34.064 14.732 -7.797 1.00 93.09 847 LYS A CA 1
ATOM 739 C C . LYS A 1 104 ? 35.271 15.083 -8.651 1.00 93.30 847 LYS A C 1
ATOM 740 O O . LYS A 1 104 ? 35.181 15.118 -9.882 1.00 93.29 847 LYS A O 1
ATOM 742 N N . ASP A 1 105 ? 36.394 15.361 -7.993 1.00 93.41 848 ASP A N 1
ATOM 743 C CA . ASP A 1 105 ? 37.627 15.700 -8.695 1.00 93.75 848 ASP A CA 1
ATOM 744 C C . ASP A 1 105 ? 38.242 14.424 -9.267 1.00 93.63 848 ASP A C 1
ATOM 745 O O . ASP A 1 105 ? 39.108 14.482 -10.140 1.00 93.86 848 ASP A O 1
ATOM 747 N N . LYS A 1 106 ? 37.785 13.277 -8.765 1.00 93.42 849 LYS A N 1
ATOM 748 C CA . LYS A 1 106 ? 38.266 11.975 -9.224 1.00 93.07 849 LYS A CA 1
ATOM 749 C C . LYS A 1 106 ? 37.517 11.566 -10.495 1.00 93.05 849 LYS A C 1
ATOM 750 O O . LYS A 1 106 ? 37.811 10.528 -11.087 1.00 93.20 849 LYS A O 1
ATOM 752 N N . ALA A 1 107 ? 36.551 12.392 -10.904 1.00 93.04 850 ALA A N 1
ATOM 753 C CA . ALA A 1 107 ? 35.743 12.148 -12.102 1.00 92.75 850 ALA A CA 1
ATOM 754 C C . ALA A 1 107 ? 36.168 13.032 -13.282 1.00 92.68 850 ALA A C 1
ATOM 755 O O . ALA A 1 107 ? 36.625 14.170 -13.110 1.00 92.40 850 ALA A O 1
ATOM 757 N N . ALA A 1 138 ? 41.042 22.502 -20.695 1.00 85.92 881 ALA A N 1
ATOM 758 C CA . ALA A 1 138 ? 41.249 23.299 -19.493 1.00 85.62 881 ALA A CA 1
ATOM 759 C C . ALA A 1 138 ? 40.707 22.582 -18.270 1.00 85.49 881 ALA A C 1
ATOM 760 O O . ALA A 1 138 ? 39.791 23.058 -17.590 1.00 85.39 881 ALA A O 1
ATOM 762 N N . LYS A 1 139 ? 41.261 21.396 -18.050 1.00 85.40 882 LYS A N 1
ATOM 763 C CA . LYS A 1 139 ? 40.973 20.580 -16.888 1.00 84.64 882 LYS A CA 1
ATOM 764 C C . LYS A 1 139 ? 42.366 20.761 -16.291 1.00 85.03 882 LYS A C 1
ATOM 765 O O . LYS A 1 139 ? 42.981 19.849 -15.739 1.00 85.68 882 LYS A O 1
ATOM 771 N N . ASP A 1 140 ? 42.856 21.982 -16.504 1.00 84.47 883 ASP A N 1
ATOM 772 C CA . ASP A 1 140 ? 44.146 22.483 -16.059 1.00 83.31 883 ASP A CA 1
ATOM 773 C C . ASP A 1 140 ? 43.780 23.846 -15.467 1.00 83.02 883 ASP A C 1
ATOM 774 O O . ASP A 1 140 ? 44.634 24.689 -15.181 1.00 83.31 883 ASP A O 1
ATOM 776 N N . LYS A 1 141 ? 42.472 24.046 -15.329 1.00 82.26 884 LYS A N 1
ATOM 777 C CA . LYS A 1 141 ? 41.896 25.251 -14.752 1.00 80.56 884 LYS A CA 1
ATOM 778 C C . LYS A 1 141 ? 41.133 24.720 -13.541 1.00 79.79 884 LYS A C 1
ATOM 779 O O . LYS A 1 141 ? 40.641 25.475 -12.698 1.00 79.93 884 LYS A O 1
ATOM 781 N N . ALA A 1 142 ? 41.038 23.395 -13.478 1.00 78.50 885 ALA A N 1
ATOM 782 C CA . ALA A 1 142 ? 40.388 22.721 -12.368 1.00 77.02 885 ALA A CA 1
ATOM 783 C C . ALA A 1 142 ? 41.391 22.806 -11.231 1.00 76.17 885 ALA A C 1
ATOM 784 O O . ALA A 1 142 ? 41.015 22.781 -10.060 1.00 76.60 885 ALA A O 1
ATOM 786 N N . ARG A 1 143 ? 42.671 22.897 -11.594 1.00 74.78 886 ARG A N 1
ATOM 787 C CA . ARG A 1 143 ? 43.758 23.008 -10.619 1.00 72.89 886 ARG A CA 1
ATOM 788 C C . ARG A 1 143 ? 43.590 24.303 -9.836 1.00 71.66 886 ARG A C 1
ATOM 789 O O . ARG A 1 143 ? 43.738 24.324 -8.613 1.00 71.68 886 ARG A O 1
ATOM 797 N N . ARG A 1 144 ? 43.278 25.380 -10.550 1.00 70.02 887 ARG A N 1
ATOM 798 C CA . ARG A 1 144 ? 43.075 26.669 -9.912 1.00 68.19 887 ARG A CA 1
ATOM 799 C C . ARG A 1 144 ? 41.963 26.530 -8.877 1.00 66.50 887 ARG A C 1
ATOM 800 O O . ARG A 1 144 ? 42.119 26.931 -7.727 1.00 66.98 887 ARG A O 1
ATOM 802 N N . ARG A 1 145 ? 40.838 25.952 -9.279 1.00 64.59 888 ARG A N 1
ATOM 803 C CA . ARG A 1 145 ? 39.732 25.778 -8.347 1.00 61.47 888 ARG A CA 1
ATOM 804 C C . ARG A 1 145 ? 40.123 24.832 -7.221 1.00 58.65 888 ARG A C 1
ATOM 805 O O . ARG A 1 145 ? 39.697 25.001 -6.076 1.00 58.58 888 ARG A O 1
ATOM 813 N N . SER A 1 146 ? 40.924 23.829 -7.558 1.00 55.97 889 SER A N 1
ATOM 814 C CA . SER A 1 146 ? 41.392 22.845 -6.585 1.00 52.73 889 SER A CA 1
ATOM 815 C C . SER A 1 146 ? 42.271 23.498 -5.521 1.00 51.02 889 SER A C 1
ATOM 816 O O . SER A 1 146 ? 42.241 23.114 -4.356 1.00 50.55 889 SER A O 1
ATOM 819 N N . ILE A 1 147 ? 43.061 24.480 -5.933 1.00 47.89 890 ILE A N 1
ATOM 820 C CA . ILE A 1 147 ? 43.933 25.180 -5.006 1.00 46.45 890 ILE A CA 1
ATOM 821 C C . ILE A 1 147 ? 43.075 25.940 -4.003 1.00 46.03 890 ILE A C 1
ATOM 822 O O . ILE A 1 147 ? 43.354 25.935 -2.797 1.00 45.98 890 ILE A O 1
ATOM 827 N N . GLY A 1 148 ? 42.023 26.585 -4.507 1.00 44.87 891 GLY A N 1
ATOM 828 C CA . GLY A 1 148 ? 41.137 27.355 -3.646 1.00 42.54 891 GLY A CA 1
ATOM 829 C C . GLY A 1 148 ? 40.438 26.491 -2.614 1.00 43.62 891 GLY A C 1
ATOM 830 O O . GLY A 1 148 ? 40.362 26.859 -1.424 1.00 43.75 891 GLY A O 1
ATOM 831 N N . ASN A 1 149 ? 39.936 25.343 -3.067 1.00 41.54 892 ASN A N 1
ATOM 832 C CA . ASN A 1 149 ? 39.233 24.425 -2.204 1.00 42.42 892 ASN A CA 1
ATOM 833 C C . ASN A 1 149 ? 40.148 23.941 -1.110 1.00 42.39 892 ASN A C 1
ATOM 834 O O . ASN A 1 149 ? 39.802 23.994 0.073 1.00 42.57 892 ASN A O 1
ATOM 839 N N . ILE A 1 150 ? 41.324 23.466 -1.506 1.00 41.83 893 ILE A N 1
ATOM 840 C CA . ILE A 1 150 ? 42.307 22.972 -0.550 1.00 41.42 893 ILE A CA 1
ATOM 841 C C . ILE A 1 150 ? 42.690 24.053 0.484 1.00 42.38 893 ILE A C 1
ATOM 842 O O . ILE A 1 150 ? 42.905 23.750 1.662 1.00 42.84 893 ILE A O 1
ATOM 847 N N . LYS A 1 151 ? 42.773 25.311 0.053 1.00 42.83 894 LYS A N 1
ATOM 848 C CA . LYS A 1 151 ? 43.096 26.398 0.990 1.00 40.99 894 LYS A CA 1
ATOM 849 C C . LYS A 1 151 ? 42.010 26.461 2.050 1.00 41.64 894 LYS A C 1
ATOM 850 O O . LYS A 1 151 ? 42.296 26.661 3.221 1.00 43.70 894 LYS A O 1
ATOM 856 N N . PHE A 1 152 ? 40.756 26.319 1.623 1.00 41.13 895 PHE A N 1
ATOM 857 C CA . PHE A 1 152 ? 39.618 26.382 2.537 1.00 39.44 895 PHE A CA 1
ATOM 858 C C . PHE A 1 152 ? 39.626 25.180 3.463 1.00 41.24 895 PHE A C 1
ATOM 859 O O . PHE A 1 152 ? 39.549 25.314 4.689 1.00 40.69 895 PHE A O 1
ATOM 867 N N . ILE A 1 153 ? 39.723 24.002 2.858 1.00 41.35 896 ILE A N 1
ATOM 868 C CA . ILE A 1 153 ? 39.763 22.752 3.594 1.00 42.25 896 ILE A CA 1
ATOM 869 C C . ILE A 1 153 ? 40.891 22.785 4.610 1.00 42.58 896 ILE A C 1
ATOM 870 O O . ILE A 1 153 ? 40.762 22.256 5.704 1.00 45.22 896 ILE A O 1
ATOM 875 N N . GLY A 1 154 ? 42.000 23.414 4.255 1.00 44.42 897 GLY A N 1
ATOM 876 C CA . GLY A 1 154 ? 43.122 23.500 5.178 1.00 44.71 897 GLY A CA 1
ATOM 877 C C . GLY A 1 154 ? 42.815 24.458 6.315 1.00 46.04 897 GLY A C 1
ATOM 878 O O . GLY A 1 154 ? 43.302 24.314 7.437 1.00 47.66 897 GLY A O 1
ATOM 879 N N . GLU A 1 155 ? 42.009 25.464 6.025 1.00 47.00 898 GLU A N 1
ATOM 880 C CA . GLU A 1 155 ? 41.621 26.427 7.037 1.00 47.96 898 GLU A CA 1
ATOM 881 C C . GLU A 1 155 ? 40.666 25.711 8.015 1.00 48.13 898 GLU A C 1
ATOM 882 O O . GLU A 1 155 ? 40.718 25.910 9.230 1.00 48.73 898 GLU A O 1
ATOM 888 N N . LEU A 1 156 ? 39.795 24.866 7.486 1.00 48.21 899 LEU A N 1
ATOM 889 C CA . LEU A 1 156 ? 38.877 24.140 8.353 1.00 48.52 899 LEU A CA 1
ATOM 890 C C . LEU A 1 156 ? 39.665 23.159 9.212 1.00 50.50 899 LEU A C 1
ATOM 891 O O . LEU A 1 156 ? 39.409 23.025 10.414 1.00 51.34 899 LEU A O 1
ATOM 896 N N . PHE A 1 157 ? 40.629 22.470 8.600 1.00 50.51 900 PHE A N 1
ATOM 897 C CA . PHE A 1 157 ? 41.435 21.497 9.340 1.00 50.73 900 PHE A CA 1
ATOM 898 C C . PHE A 1 157 ? 42.210 22.151 10.483 1.00 52.17 900 PHE A C 1
ATOM 899 O O . PHE A 1 157 ? 42.498 21.507 11.489 1.00 52.82 900 PHE A O 1
ATOM 907 N N . LYS A 1 158 ? 42.546 23.429 10.338 1.00 53.53 901 LYS A N 1
ATOM 908 C CA . LYS A 1 158 ? 43.310 24.109 11.373 1.00 54.55 901 LYS A CA 1
ATOM 909 C C . LYS A 1 158 ? 42.475 24.472 12.579 1.00 56.09 901 LYS A C 1
ATOM 910 O O . LYS A 1 158 ? 42.997 24.933 13.589 1.00 56.31 901 LYS A O 1
ATOM 916 N N . LEU A 1 159 ? 41.169 24.279 12.464 1.00 57.69 902 LEU A N 1
ATOM 917 C CA . LEU A 1 159 ? 40.271 24.580 13.559 1.00 58.26 902 LEU A CA 1
ATOM 918 C C . LEU A 1 159 ? 39.660 23.273 14.062 1.00 59.28 902 LEU A C 1
ATOM 919 O O . LEU A 1 159 ? 38.619 23.266 14.704 1.00 61.52 902 LEU A O 1
ATOM 924 N N . LYS A 1 160 ? 40.324 22.166 13.745 1.00 60.17 903 LYS A N 1
ATOM 925 C CA . LYS A 1 160 ? 39.918 20.838 14.189 1.00 60.01 903 LYS A CA 1
ATOM 926 C C . LYS A 1 160 ? 38.595 20.280 13.658 1.00 60.30 903 LYS A C 1
ATOM 927 O O . LYS A 1 160 ? 38.102 19.265 14.158 1.00 60.49 903 LYS A O 1
ATOM 937 N N . LEU A 1 162 ? 38.179 19.067 10.661 1.00 59.56 905 LEU A N 1
ATOM 938 C CA . LEU A 1 162 ? 38.432 18.068 9.643 1.00 59.32 905 LEU A CA 1
ATOM 939 C C . LEU A 1 162 ? 39.493 17.090 10.105 1.00 60.72 905 LEU A C 1
ATOM 940 O O . LEU A 1 162 ? 40.261 17.373 11.040 1.00 60.63 905 LEU A O 1
ATOM 945 N N . THR A 1 163 ? 39.528 15.944 9.432 1.00 61.19 906 THR A N 1
ATOM 946 C CA . THR A 1 163 ? 40.449 14.853 9.750 1.00 61.80 906 THR A CA 1
ATOM 947 C C . THR A 1 163 ? 41.782 14.918 9.007 1.00 61.45 906 THR A C 1
ATOM 948 O O . THR A 1 163 ? 41.851 15.383 7.868 1.00 60.65 906 THR A O 1
ATOM 952 N N . GLU A 1 164 ? 42.833 14.429 9.662 1.00 60.95 907 GLU A N 1
ATOM 953 C CA . GLU A 1 164 ? 44.164 14.412 9.072 1.00 61.26 907 GLU A CA 1
ATOM 954 C C . GLU A 1 164 ? 44.128 13.572 7.800 1.00 59.98 907 GLU A C 1
ATOM 955 O O . GLU A 1 164 ? 44.924 13.762 6.880 1.00 59.61 907 GLU A O 1
ATOM 961 N N . ALA A 1 165 ? 43.175 12.654 7.743 1.00 58.93 908 ALA A N 1
ATOM 962 C CA . ALA A 1 165 ? 43.050 11.797 6.584 1.00 57.73 908 ALA A CA 1
ATOM 963 C C . ALA A 1 165 ? 42.721 12.600 5.330 1.00 57.11 908 ALA A C 1
ATOM 964 O O . ALA A 1 165 ? 43.216 12.293 4.252 1.00 58.11 908 ALA A O 1
ATOM 966 N N . ILE A 1 166 ? 41.892 13.630 5.468 1.00 57.04 909 ILE A N 1
ATOM 967 C CA . ILE A 1 166 ? 41.511 14.445 4.314 1.00 56.22 909 ILE A CA 1
ATOM 968 C C . ILE A 1 166 ? 42.677 15.351 3.885 1.00 54.48 909 ILE A C 1
ATOM 969 O O . ILE A 1 166 ? 42.789 15.763 2.721 1.00 53.58 909 ILE A O 1
ATOM 982 N N . HIS A 1 168 ? 45.799 14.414 3.833 1.00 52.31 911 HIS A N 1
ATOM 983 C CA . HIS A 1 168 ? 46.649 13.540 3.032 1.00 51.05 911 HIS A CA 1
ATOM 984 C C . HIS A 1 168 ? 46.130 13.522 1.601 1.00 51.64 911 HIS A C 1
ATOM 985 O O . HIS A 1 168 ? 46.907 13.487 0.634 1.00 52.14 911 HIS A O 1
ATOM 992 N N . ASP A 1 169 ? 44.811 13.529 1.461 1.00 50.66 912 ASP A N 1
ATOM 993 C CA . ASP A 1 169 ? 44.208 13.552 0.143 1.00 51.28 912 ASP A CA 1
ATOM 994 C C . ASP A 1 169 ? 44.705 14.814 -0.560 1.00 51.65 912 ASP A C 1
ATOM 995 O O . ASP A 1 169 ? 45.083 14.779 -1.739 1.00 52.00 912 ASP A O 1
ATOM 1000 N N . CYS A 1 170 ? 44.687 15.931 0.172 1.00 51.53 913 CYS A N 1
ATOM 1001 C CA . CYS A 1 170 ? 45.115 17.227 -0.367 1.00 50.48 913 CYS A CA 1
ATOM 1002 C C . CYS A 1 170 ? 46.562 17.179 -0.848 1.00 50.53 913 CYS A C 1
ATOM 1003 O O . CYS A 1 170 ? 46.869 17.597 -1.964 1.00 50.49 913 CYS A O 1
ATOM 1006 N N . VAL A 1 171 ? 47.445 16.681 0.012 1.00 50.39 914 VAL A N 1
ATOM 1007 C CA . VAL A 1 171 ? 48.863 16.567 -0.310 1.00 50.40 914 VAL A CA 1
ATOM 1008 C C . VAL A 1 171 ? 49.059 15.753 -1.582 1.00 51.40 914 VAL A C 1
ATOM 1009 O O . VAL A 1 171 ? 49.744 16.194 -2.499 1.00 51.90 914 VAL A O 1
ATOM 1013 N N . VAL A 1 172 ? 48.455 14.567 -1.628 1.00 52.72 915 VAL A N 1
ATOM 1014 C CA . VAL A 1 172 ? 48.541 13.683 -2.793 1.00 52.75 915 VAL A CA 1
ATOM 1015 C C . VAL A 1 172 ? 48.046 14.412 -4.044 1.00 54.08 915 VAL A C 1
ATOM 1016 O O . VAL A 1 172 ? 48.623 14.270 -5.124 1.00 55.31 915 VAL A O 1
ATOM 1020 N N . LYS A 1 173 ? 46.974 15.188 -3.896 1.00 53.85 916 LYS A N 1
ATOM 1021 C CA . LYS A 1 173 ? 46.418 15.944 -5.010 1.00 53.91 916 LYS A CA 1
ATOM 1022 C C . LYS A 1 173 ? 47.399 17.027 -5.471 1.00 54.36 916 LYS A C 1
ATOM 1023 O O . LYS A 1 173 ? 47.536 17.296 -6.673 1.00 54.90 916 LYS A O 1
ATOM 1029 N N . LEU A 1 174 ? 48.091 17.648 -4.520 1.00 53.71 917 LEU A N 1
ATOM 1030 C CA . LEU A 1 174 ? 49.046 18.691 -4.870 1.00 53.29 917 LEU A CA 1
ATOM 1031 C C . LEU A 1 174 ? 50.279 18.123 -5.580 1.00 54.00 917 LEU A C 1
ATOM 1032 O O . LEU A 1 174 ? 50.783 18.725 -6.526 1.00 53.27 917 LEU A O 1
ATOM 1037 N N . LEU A 1 175 ? 50.756 16.965 -5.124 1.00 53.88 918 LEU A N 1
ATOM 1038 C CA . LEU A 1 175 ? 51.914 16.320 -5.736 1.00 54.90 918 LEU A CA 1
ATOM 1039 C C . LEU A 1 175 ? 51.556 15.816 -7.128 1.00 56.53 918 LEU A C 1
ATOM 1040 O O . LEU A 1 175 ? 52.386 15.841 -8.040 1.00 57.23 918 LEU A O 1
ATOM 1045 N N . LYS A 1 176 ? 50.319 15.357 -7.288 1.00 57.54 919 LYS A N 1
ATOM 1046 C CA . LYS A 1 176 ? 49.858 14.870 -8.574 1.00 58.38 919 LYS A CA 1
ATOM 1047 C C . LYS A 1 176 ? 50.090 15.964 -9.613 1.00 59.33 919 LYS A C 1
ATOM 1048 O O . LYS A 1 176 ? 50.729 15.718 -10.636 1.00 59.45 919 LYS A O 1
ATOM 1050 N N . ASN A 1 177 ? 49.570 17.169 -9.366 1.00 59.88 920 ASN A N 1
ATOM 1051 C CA . ASN A 1 177 ? 49.794 18.275 -10.307 1.00 60.74 920 ASN A CA 1
ATOM 1052 C C . ASN A 1 177 ? 51.080 18.940 -9.831 1.00 60.76 920 ASN A C 1
ATOM 1053 O O . ASN A 1 177 ? 51.095 19.574 -8.775 1.00 62.00 920 ASN A O 1
ATOM 1058 N N . HIS A 1 178 ? 52.158 18.801 -10.592 1.00 60.26 921 HIS A N 1
ATOM 1059 C CA . HIS A 1 178 ? 53.437 19.377 -10.186 1.00 59.10 921 HIS A CA 1
ATOM 106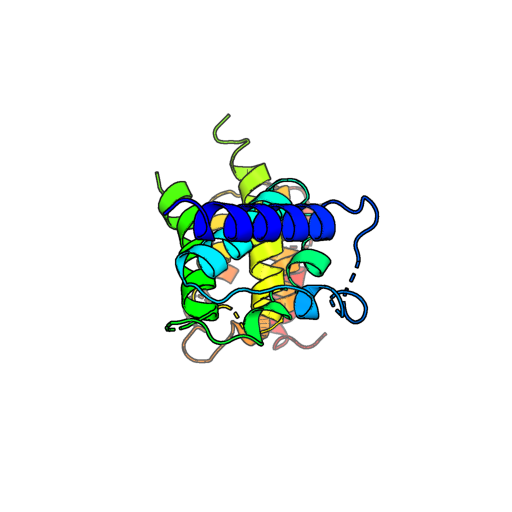0 C C . HIS A 1 178 ? 53.689 20.781 -10.720 1.00 56.58 921 HIS A C 1
ATOM 1061 O O . HIS A 1 178 ? 54.834 21.132 -11.034 1.00 57.08 921 HIS A O 1
ATOM 1068 N N . ASP A 1 179 ? 52.644 21.594 -10.826 1.00 53.55 922 ASP A N 1
ATOM 1069 C CA . ASP A 1 179 ? 52.837 22.953 -11.325 1.00 52.54 922 ASP A CA 1
ATOM 1070 C C . ASP A 1 179 ? 53.248 23.891 -10.174 1.00 51.45 922 ASP A C 1
ATOM 1071 O O . ASP A 1 179 ? 52.960 23.601 -9.015 1.00 52.39 922 ASP A O 1
ATOM 1076 N N . GLU A 1 180 ? 53.922 24.999 -10.481 1.00 49.97 923 GLU A N 1
ATOM 1077 C CA . GLU A 1 180 ? 54.337 25.940 -9.435 1.00 50.62 923 GLU A CA 1
ATOM 1078 C C . GLU A 1 180 ? 53.261 26.208 -8.388 1.00 48.94 923 GLU A C 1
ATOM 1079 O O . GLU A 1 180 ? 53.509 26.043 -7.194 1.00 49.71 923 GLU A O 1
ATOM 1085 N N . GLU A 1 181 ? 52.070 26.616 -8.821 1.00 47.84 924 GLU A N 1
ATOM 1086 C CA . GLU A 1 181 ? 50.988 26.892 -7.876 1.00 47.13 924 GLU A CA 1
ATOM 1087 C C . GLU A 1 181 ? 50.690 25.764 -6.918 1.00 45.33 924 GLU A C 1
ATOM 1088 O O . GLU A 1 181 ? 50.506 25.982 -5.724 1.00 44.94 924 GLU A O 1
ATOM 1094 N N . SER A 1 182 ? 50.625 24.555 -7.445 1.00 44.62 925 SER A N 1
ATOM 1095 C CA . SER A 1 182 ? 50.330 23.418 -6.609 1.00 43.56 925 SER A CA 1
ATOM 1096 C C . SER A 1 182 ? 51.445 23.197 -5.619 1.00 42.87 925 SER A C 1
ATOM 1097 O O . SER A 1 182 ? 51.195 22.988 -4.431 1.00 43.02 925 SER A O 1
ATOM 1100 N N . LEU A 1 183 ? 52.685 23.260 -6.104 1.00 43.36 926 LEU A N 1
ATOM 1101 C CA . LEU A 1 183 ? 53.850 23.057 -5.245 1.00 40.54 926 LEU A CA 1
ATOM 1102 C C . LEU A 1 183 ? 53.930 24.089 -4.140 1.00 40.69 926 LEU A C 1
ATOM 1103 O O . LEU A 1 183 ? 54.240 23.741 -2.998 1.00 41.34 926 LEU A O 1
ATOM 1108 N N . GLU A 1 184 ? 53.654 25.353 -4.463 1.00 39.05 927 GLU A N 1
ATOM 1109 C CA . GLU A 1 184 ? 53.716 26.387 -3.439 1.00 38.00 927 GLU A CA 1
ATOM 1110 C C . GLU A 1 184 ? 52.631 26.164 -2.420 1.00 39.10 927 GLU A C 1
ATOM 1111 O O . GLU A 1 184 ? 52.848 26.350 -1.227 1.00 42.83 927 GLU A O 1
ATOM 1117 N N . CYS A 1 185 ? 51.455 25.768 -2.885 1.00 40.09 928 CYS A N 1
ATOM 1118 C CA . CYS A 1 185 ? 50.337 25.480 -1.989 1.00 40.35 928 CYS A CA 1
ATOM 1119 C C . CYS A 1 185 ? 50.773 24.354 -1.055 1.00 41.24 928 CYS A C 1
ATOM 1120 O O . CYS A 1 185 ? 50.497 24.389 0.147 1.00 42.70 928 CYS A O 1
ATOM 1123 N N . LEU A 1 186 ? 51.481 23.371 -1.612 1.00 39.71 929 LEU A N 1
ATOM 1124 C CA . LEU A 1 186 ? 51.971 22.218 -0.855 1.00 40.12 929 LEU A CA 1
ATOM 1125 C C . LEU A 1 186 ? 52.978 22.636 0.209 1.00 41.88 929 LEU A C 1
ATOM 1126 O O . LEU A 1 186 ? 52.953 22.145 1.348 1.00 42.75 929 LEU A O 1
ATOM 1131 N N . CYS A 1 187 ? 53.877 23.533 -0.182 1.00 41.61 930 CYS A N 1
ATOM 1132 C CA . CYS A 1 187 ? 54.906 24.011 0.703 1.00 40.45 930 CYS A CA 1
ATOM 1133 C C . CYS A 1 187 ? 54.325 24.823 1.844 1.00 43.10 930 CYS A C 1
ATOM 1134 O O . CYS A 1 187 ? 54.769 24.703 3.004 1.00 43.93 930 CYS A O 1
ATOM 1137 N N . ARG A 1 188 ? 53.349 25.665 1.521 1.00 41.14 931 ARG A N 1
ATOM 1138 C CA . ARG A 1 188 ? 52.730 26.471 2.543 1.00 40.86 931 ARG A CA 1
ATOM 1139 C C . ARG A 1 188 ? 51.919 25.570 3.462 1.00 42.60 931 ARG A C 1
ATOM 1140 O O . ARG A 1 188 ? 51.988 25.691 4.683 1.00 43.87 931 ARG A O 1
ATOM 1148 N N . LEU A 1 189 ? 51.175 24.643 2.875 1.00 43.85 932 LEU A N 1
ATOM 1149 C CA . LEU A 1 189 ? 50.371 23.718 3.657 1.00 44.90 932 LEU A CA 1
ATOM 1150 C C . LEU A 1 189 ? 51.282 22.921 4.590 1.00 45.69 932 LEU A C 1
ATOM 1151 O O . LEU A 1 189 ? 51.198 23.066 5.804 1.00 46.27 932 LEU A O 1
ATOM 1156 N N . LEU A 1 190 ? 52.177 22.103 4.035 1.00 46.49 933 LEU A N 1
ATOM 1157 C CA . LEU A 1 190 ? 53.071 21.297 4.883 1.00 46.82 933 LEU A CA 1
ATOM 1158 C C . LEU A 1 190 ? 53.892 22.106 5.894 1.00 47.22 933 LEU A C 1
ATOM 1159 O O . LEU A 1 190 ? 54.255 21.594 6.954 1.00 47.80 933 LEU A O 1
ATOM 1164 N N . THR A 1 191 ? 54.200 23.358 5.587 1.00 48.19 934 THR A N 1
ATOM 1165 C CA . THR A 1 191 ? 54.975 24.137 6.545 1.00 49.20 934 THR A CA 1
ATOM 1166 C C . THR A 1 191 ? 54.133 24.391 7.769 1.00 50.44 934 THR A C 1
ATOM 1167 O O . THR A 1 191 ? 54.618 24.325 8.901 1.00 51.18 934 THR A O 1
ATOM 1171 N N . THR A 1 192 ? 52.860 24.676 7.525 1.00 51.86 935 THR A N 1
ATOM 1172 C CA . THR A 1 192 ? 51.922 24.980 8.591 1.00 52.69 935 THR A CA 1
ATOM 1173 C C . THR A 1 192 ? 51.339 23.805 9.363 1.00 53.00 935 THR A C 1
ATOM 1174 O O . THR A 1 192 ? 51.157 23.912 10.574 1.00 54.03 935 THR A O 1
ATOM 1178 N N . ILE A 1 193 ? 51.055 22.692 8.693 1.00 53.43 936 ILE A N 1
ATOM 1179 C CA . ILE A 1 193 ? 50.479 21.537 9.378 1.00 54.37 936 ILE A CA 1
ATOM 1180 C C . ILE A 1 193 ? 51.346 20.287 9.310 1.00 55.24 936 ILE A C 1
ATOM 1181 O O . ILE A 1 193 ? 50.981 19.226 9.817 1.00 55.19 936 ILE A O 1
ATOM 1186 N N . GLY A 1 194 ? 52.501 20.420 8.682 1.00 56.55 937 GLY A N 1
ATOM 1187 C CA . GLY A 1 194 ? 53.399 19.296 8.543 1.00 58.12 937 GLY A CA 1
ATOM 1188 C C . GLY A 1 194 ? 53.549 18.384 9.747 1.00 59.86 937 GLY A C 1
ATOM 1189 O O . GLY A 1 194 ? 53.260 17.191 9.651 1.00 59.50 937 GLY A O 1
ATOM 1190 N N . LYS A 1 195 ? 53.984 18.911 10.888 1.00 61.61 938 LYS A N 1
ATOM 1191 C CA . LYS A 1 195 ? 54.181 18.024 12.028 1.00 65.19 938 LYS A CA 1
ATOM 1192 C C . LYS A 1 195 ? 52.916 17.404 12.590 1.00 66.36 938 LYS A C 1
ATOM 1193 O O . LYS A 1 195 ? 52.965 16.295 13.112 1.00 66.99 938 LYS A O 1
ATOM 1199 N N . ASP A 1 196 ? 51.785 18.097 12.485 1.00 67.73 939 ASP A N 1
ATOM 1200 C CA . ASP A 1 196 ? 50.539 17.527 12.978 1.00 68.70 939 ASP A CA 1
ATOM 1201 C C . ASP A 1 196 ? 50.255 16.270 12.176 1.00 69.34 939 ASP A C 1
ATOM 1202 O O . ASP A 1 196 ? 49.853 15.255 12.735 1.00 70.32 939 ASP A O 1
ATOM 1207 N N . LEU A 1 197 ? 50.473 16.334 10.865 1.00 70.35 940 LEU A N 1
ATOM 1208 C CA . LEU A 1 197 ? 50.224 15.180 10.005 1.00 71.53 940 LEU A CA 1
ATOM 1209 C C . LEU A 1 197 ? 51.300 14.129 10.178 1.00 72.54 940 LEU A C 1
ATOM 1210 O O . LEU A 1 197 ? 51.075 12.949 9.919 1.00 73.00 940 LEU A O 1
ATOM 1215 N N . ASP A 1 198 ? 52.469 14.568 10.630 1.00 74.29 941 ASP A N 1
ATOM 1216 C CA . ASP A 1 198 ? 53.616 13.684 10.828 1.00 75.76 941 ASP A CA 1
ATOM 1217 C C . ASP A 1 198 ? 53.519 12.859 12.108 1.00 76.86 941 ASP A C 1
ATOM 1218 O O . ASP A 1 198 ? 54.318 13.034 13.036 1.00 76.67 941 ASP A O 1
ATOM 1223 N N . PHE A 1 199 ? 52.531 11.965 12.145 1.00 78.11 942 PHE A N 1
ATOM 1224 C CA . PHE A 1 199 ? 52.287 11.092 13.295 1.00 78.53 942 PHE A CA 1
ATOM 1225 C C . PHE A 1 199 ? 53.008 9.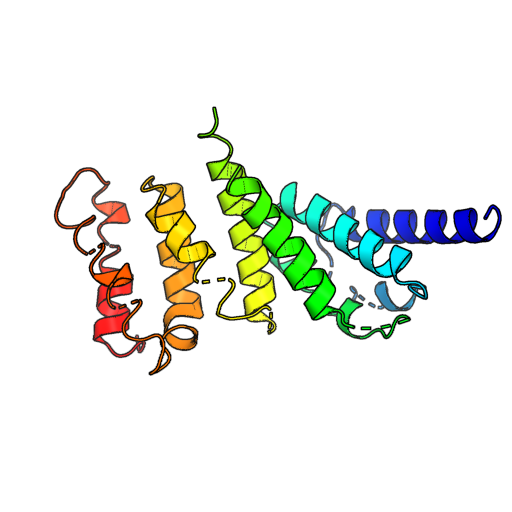776 13.072 1.00 78.70 942 PHE A C 1
ATOM 1226 O O . PHE A 1 199 ? 53.110 9.301 11.940 1.00 79.04 942 PHE A O 1
ATOM 1228 N N . GLU A 1 200 ? 53.506 9.190 14.154 1.00 79.13 943 GLU A N 1
ATOM 1229 C CA . GLU A 1 200 ? 54.233 7.926 14.089 1.00 78.76 943 GLU A CA 1
ATOM 1230 C C . GLU A 1 200 ? 53.653 6.916 13.095 1.00 78.43 943 GLU A C 1
ATOM 1231 O O . GLU A 1 200 ? 54.393 6.180 12.446 1.00 78.69 943 GLU A O 1
ATOM 1233 N N . LYS A 1 201 ? 52.334 6.875 12.972 1.00 78.30 944 LYS A N 1
ATOM 1234 C CA . LYS A 1 201 ? 51.703 5.929 12.058 1.00 78.68 944 LYS A CA 1
ATOM 1235 C C . LYS A 1 201 ? 51.631 6.440 10.618 1.00 78.43 944 LYS A C 1
ATOM 1236 O O . LYS A 1 201 ? 51.426 5.666 9.680 1.00 78.48 944 LYS A O 1
ATOM 1238 N N . ALA A 1 202 ? 51.789 7.745 10.443 1.00 78.18 945 ALA A N 1
ATOM 1239 C CA . ALA A 1 202 ? 51.731 8.334 9.116 1.00 78.11 945 ALA A CA 1
ATOM 1240 C C . ALA A 1 202 ? 53.135 8.564 8.575 1.00 77.70 945 ALA A C 1
ATOM 1241 O O . ALA A 1 202 ? 53.299 8.903 7.402 1.00 77.58 945 ALA A O 1
ATOM 1243 N N . LYS A 1 203 ? 54.137 8.363 9.434 1.00 77.30 946 LYS A N 1
ATOM 1244 C CA . LYS A 1 203 ? 55.546 8.543 9.071 1.00 76.60 946 LYS A CA 1
ATOM 1245 C C . LYS A 1 203 ? 55.883 7.997 7.688 1.00 76.46 946 LYS A C 1
ATOM 1246 O O . LYS A 1 203 ? 56.563 8.664 6.905 1.00 76.66 946 LYS A O 1
ATOM 1252 N N . PRO A 1 204 ? 55.424 6.772 7.369 1.00 76.06 947 PRO A N 1
ATOM 1253 C CA . PRO A 1 204 ? 55.694 6.159 6.062 1.00 75.02 947 PRO A CA 1
ATOM 1254 C C . PRO A 1 204 ? 55.139 6.915 4.847 1.00 74.45 947 PRO A C 1
ATOM 1255 O O . PRO A 1 204 ? 55.839 7.074 3.838 1.00 74.42 947 PRO A O 1
ATOM 1259 N N . ARG A 1 205 ? 53.891 7.374 4.929 1.00 73.37 948 ARG A N 1
ATOM 1260 C CA . ARG A 1 205 ? 53.295 8.130 3.820 1.00 71.74 948 ARG A CA 1
ATOM 1261 C C . ARG A 1 205 ? 53.966 9.505 3.700 1.00 70.40 948 ARG A C 1
ATOM 1262 O O . ARG A 1 205 ? 54.143 10.039 2.603 1.00 69.79 948 ARG A O 1
ATOM 1278 N N . ASP A 1 207 ? 57.025 10.017 4.583 1.00 67.97 950 ASP A N 1
ATOM 1279 C CA . ASP A 1 207 ? 58.358 9.681 4.077 1.00 65.79 950 ASP A CA 1
ATOM 1280 C C . ASP A 1 207 ? 58.345 9.683 2.568 1.00 65.06 950 ASP A C 1
ATOM 1281 O O . ASP A 1 207 ? 59.303 10.121 1.922 1.00 65.05 950 ASP A O 1
ATOM 1286 N N . GLN A 1 208 ? 57.248 9.181 2.018 1.00 63.49 951 GLN A N 1
ATOM 1287 C CA . GLN A 1 208 ? 57.078 9.083 0.584 1.00 62.77 951 GLN A CA 1
ATOM 1288 C C . GLN A 1 208 ? 56.836 10.456 -0.028 1.00 62.20 951 GLN A C 1
ATOM 1289 O O . GLN A 1 208 ? 57.398 10.776 -1.087 1.00 62.79 951 GLN A O 1
ATOM 1295 N N . TYR A 1 209 ? 56.003 11.267 0.625 1.00 59.52 952 TYR A N 1
ATOM 1296 C CA . TYR A 1 209 ? 55.716 12.596 0.099 1.00 57.12 952 TYR A CA 1
ATOM 1297 C C . TYR A 1 209 ? 57.039 13.321 -0.056 1.00 56.08 952 TYR A C 1
ATOM 1298 O O . TYR A 1 209 ? 57.375 13.804 -1.131 1.00 54.80 952 TYR A O 1
ATOM 1307 N N . PHE A 1 210 ? 57.797 13.368 1.032 1.00 55.55 953 PHE A N 1
ATOM 1308 C CA . PHE A 1 210 ? 59.070 14.064 1.020 1.00 55.89 953 PHE A CA 1
ATOM 1309 C C . PHE A 1 210 ? 60.113 13.530 0.062 1.00 54.88 953 PHE A C 1
ATOM 1310 O O . PHE A 1 210 ? 60.944 14.291 -0.435 1.00 55.14 953 PHE A O 1
ATOM 1318 N N . ASN A 1 211 ? 60.077 12.235 -0.215 1.00 54.94 954 ASN A N 1
ATOM 1319 C CA . ASN A 1 211 ? 61.039 11.698 -1.160 1.00 54.72 954 ASN A CA 1
ATOM 1320 C C . ASN A 1 211 ? 60.552 12.111 -2.560 1.00 54.10 954 ASN A C 1
ATOM 1321 O O . ASN A 1 211 ? 61.361 12.347 -3.457 1.00 55.03 954 ASN A O 1
ATOM 1326 N N . GLN A 1 212 ? 59.238 12.231 -2.745 1.00 53.16 955 GLN A N 1
ATOM 1327 C CA . GLN A 1 212 ? 58.723 12.665 -4.043 1.00 52.80 955 GLN A CA 1
ATOM 1328 C C . GLN A 1 212 ? 59.112 14.129 -4.277 1.00 51.08 955 GLN A C 1
ATOM 1329 O O . GLN A 1 212 ? 59.265 14.558 -5.415 1.00 52.02 955 GLN A O 1
ATOM 1343 N N . GLU A 1 214 ? 61.893 15.698 -3.094 1.00 48.81 957 GLU A N 1
ATOM 1344 C CA . GLU A 1 214 ? 63.324 15.762 -3.323 1.00 49.69 957 GLU A CA 1
ATOM 1345 C C . GLU A 1 214 ? 63.565 15.437 -4.797 1.00 49.75 957 GLU A C 1
ATOM 1346 O O . GLU A 1 214 ? 64.415 16.044 -5.457 1.00 50.41 957 GLU A O 1
ATOM 1352 N N . LYS A 1 215 ? 62.775 14.508 -5.319 1.00 50.18 958 LYS A N 1
ATOM 1353 C CA . LYS A 1 215 ? 62.888 14.105 -6.715 1.00 50.58 958 LYS A CA 1
ATOM 1354 C C . LYS A 1 215 ? 62.525 15.273 -7.617 1.00 50.41 958 LYS A C 1
ATOM 1355 O O . LYS A 1 215 ? 63.165 15.481 -8.654 1.00 51.73 9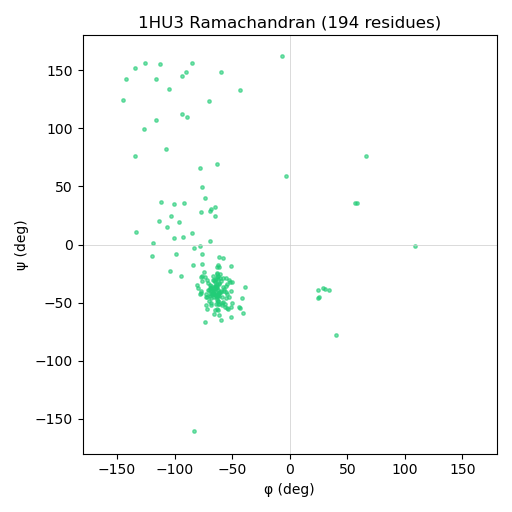58 LYS A O 1
ATOM 1357 N N . ILE A 1 216 ? 61.501 16.031 -7.223 1.00 50.43 959 ILE A N 1
ATOM 1358 C CA . ILE A 1 216 ? 61.064 17.208 -7.983 1.00 49.01 959 ILE A CA 1
ATOM 1359 C C . ILE A 1 216 ? 62.187 18.252 -7.957 1.00 50.28 959 ILE A C 1
ATOM 1360 O O . ILE A 1 216 ? 62.362 19.020 -8.903 1.00 50.07 959 ILE A O 1
ATOM 1365 N N . VAL A 1 217 ? 62.953 18.262 -6.868 1.00 51.05 960 VAL A N 1
ATOM 1366 C CA . VAL A 1 217 ? 64.071 19.192 -6.726 1.00 50.52 960 VAL A CA 1
ATOM 1367 C C . VAL A 1 217 ? 65.213 18.799 -7.652 1.00 53.10 960 VAL A C 1
ATOM 1368 O O . VAL A 1 217 ? 65.702 19.593 -8.455 1.00 52.73 960 VAL A O 1
ATOM 1372 N N . LYS A 1 218 ? 65.636 17.552 -7.501 1.00 54.38 961 LYS A N 1
ATOM 1373 C CA . LYS A 1 218 ? 66.737 17.009 -8.267 1.00 56.67 961 LYS A CA 1
ATOM 1374 C C . LYS A 1 218 ? 66.573 17.244 -9.763 1.00 58.31 961 LYS A C 1
ATOM 1375 O O . LYS A 1 218 ? 67.540 17.524 -10.464 1.00 59.50 961 LYS A O 1
ATOM 1381 N N . GLU A 1 219 ? 65.358 17.099 -10.267 1.00 60.38 962 GLU A N 1
ATOM 1382 C CA . GLU A 1 219 ? 65.114 17.325 -11.680 1.00 62.35 962 GLU A CA 1
ATOM 1383 C C . GLU A 1 219 ? 64.664 18.765 -11.833 1.00 62.52 962 GLU A C 1
ATOM 1384 O O . GLU A 1 219 ? 63.573 19.143 -11.407 1.00 62.87 962 GLU A O 1
ATOM 1390 N N . ARG A 1 220 ? 65.508 19.558 -12.470 1.00 62.41 963 ARG A N 1
ATOM 1391 C CA . ARG A 1 220 ? 65.246 20.973 -12.632 1.00 63.94 963 ARG A CA 1
ATOM 1392 C C . ARG A 1 220 ? 64.207 21.415 -13.678 1.00 63.96 963 ARG A C 1
ATOM 1393 O O . ARG A 1 220 ? 64.458 22.311 -14.501 1.00 63.18 963 ARG A O 1
ATOM 1401 N N . LYS A 1 221 ? 63.030 20.789 -13.620 1.00 63.78 964 LYS A N 1
ATOM 1402 C CA . LYS A 1 221 ? 61.919 21.132 -14.510 1.00 63.51 964 LYS A CA 1
ATOM 1403 C C . LYS A 1 221 ? 61.054 22.184 -13.783 1.00 63.31 964 LYS A C 1
ATOM 1404 O O . LYS A 1 221 ? 59.977 22.559 -14.262 1.00 63.89 964 LYS A O 1
ATOM 1406 N N . THR A 1 222 ? 61.540 22.639 -12.624 1.00 62.18 965 THR A N 1
ATOM 1407 C CA . THR A 1 222 ? 60.863 23.646 -11.801 1.00 61.81 965 THR A CA 1
ATOM 1408 C C . THR A 1 222 ? 61.800 24.806 -11.524 1.00 59.96 965 THR A C 1
ATOM 1409 O O . THR A 1 222 ? 63.023 24.635 -11.532 1.00 59.74 965 THR A O 1
ATOM 1413 N N . SER A 1 223 ? 61.218 25.971 -11.239 1.00 57.42 966 SER A N 1
ATOM 1414 C CA . SER A 1 223 ? 61.990 27.174 -10.931 1.00 53.92 966 SER A CA 1
ATOM 1415 C C . SER A 1 223 ? 62.870 26.935 -9.718 1.00 53.01 966 SER A C 1
ATOM 1416 O O . SER A 1 223 ? 62.507 26.167 -8.826 1.00 52.75 966 SER A O 1
ATOM 1419 N N . SER A 1 224 ? 64.027 27.591 -9.675 1.00 51.06 967 SER A N 1
ATOM 1420 C CA . SER A 1 224 ? 64.919 27.440 -8.537 1.00 48.41 967 SER A CA 1
ATOM 1421 C C . SER A 1 224 ? 64.186 27.979 -7.317 1.00 47.16 967 SER A C 1
ATOM 1422 O O . SER A 1 224 ? 64.446 27.600 -6.167 1.00 47.75 967 SER A O 1
ATOM 1425 N N . ARG A 1 225 ? 63.260 28.882 -7.577 1.00 44.75 968 ARG A N 1
ATOM 1426 C CA . ARG A 1 225 ? 62.482 29.447 -6.513 1.00 42.32 968 ARG A CA 1
ATOM 1427 C C . ARG A 1 225 ? 61.699 28.325 -5.821 1.00 42.95 968 ARG A C 1
ATOM 1428 O O . ARG A 1 225 ? 61.875 28.059 -4.620 1.00 43.49 968 ARG A O 1
ATOM 1436 N N . ILE A 1 226 ? 60.834 27.652 -6.569 1.00 42.67 969 ILE A N 1
ATOM 1437 C CA . ILE A 1 226 ? 60.066 26.553 -5.990 1.00 40.17 969 ILE A CA 1
ATOM 1438 C C . ILE A 1 226 ? 60.993 25.475 -5.410 1.00 40.35 969 ILE A C 1
ATOM 1439 O O . ILE A 1 226 ? 60.638 24.754 -4.463 1.00 42.09 969 ILE A O 1
ATOM 1444 N N . ARG A 1 227 ? 62.183 25.363 -5.985 1.00 39.78 970 ARG A N 1
ATOM 1445 C CA . ARG A 1 227 ? 63.148 24.364 -5.546 1.00 40.59 970 ARG A CA 1
ATOM 1446 C C . ARG A 1 227 ? 63.715 24.726 -4.167 1.00 39.93 970 ARG A C 1
ATOM 1447 O O . ARG A 1 227 ? 64.039 23.837 -3.361 1.00 40.81 970 ARG A O 1
ATOM 1455 N N . PHE A 1 228 ? 63.837 26.027 -3.902 1.00 39.47 971 PHE A N 1
ATOM 1456 C CA . PHE A 1 228 ? 64.335 26.503 -2.617 1.00 38.73 971 PHE A CA 1
ATOM 1457 C C . PHE A 1 228 ? 63.199 26.364 -1.600 1.00 39.67 971 PHE A C 1
ATOM 1458 O O . PHE A 1 228 ? 63.435 25.996 -0.436 1.00 39.26 971 PHE A O 1
ATOM 1474 N N . LEU A 1 230 ? 60.775 24.133 -1.759 1.00 39.31 973 LEU A N 1
ATOM 1475 C CA . LEU A 1 230 ? 60.689 22.683 -1.483 1.00 39.91 973 LEU A CA 1
ATOM 1476 C C . LEU A 1 230 ? 61.775 22.274 -0.495 1.00 41.60 973 LEU A C 1
ATOM 1477 O O . LEU A 1 230 ? 61.499 21.547 0.475 1.00 44.09 973 LEU A O 1
ATOM 1482 N N . GLN A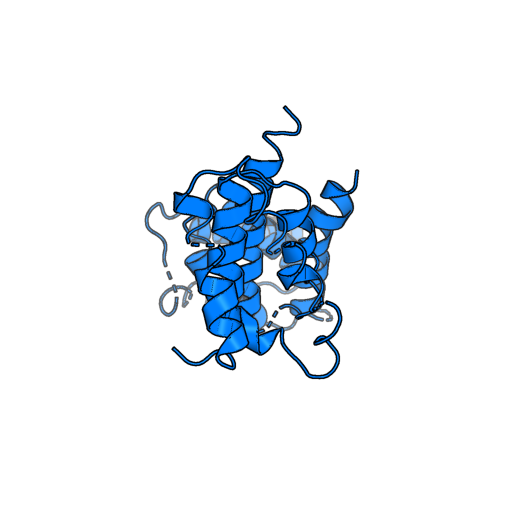 1 231 ? 63.004 22.739 -0.732 1.00 42.31 974 GLN A N 1
ATOM 1483 C CA . GLN A 1 231 ? 64.122 22.412 0.151 1.00 42.26 974 GLN A CA 1
ATOM 1484 C C . GLN A 1 231 ? 63.938 22.942 1.565 1.00 43.40 974 GLN A C 1
ATOM 1485 O O . GLN A 1 231 ? 64.621 22.484 2.493 1.00 45.82 974 GLN A O 1
ATOM 1491 N N . ASP A 1 232 ? 63.055 23.921 1.734 1.00 43.57 975 ASP A N 1
ATOM 1492 C CA . ASP A 1 232 ? 62.794 24.479 3.058 1.00 43.83 975 ASP A CA 1
ATOM 1493 C C . ASP A 1 232 ? 61.898 23.534 3.857 1.00 44.09 975 ASP A C 1
ATOM 1494 O O . ASP A 1 232 ? 62.111 23.320 5.049 1.00 45.07 975 ASP A O 1
ATOM 1499 N N . VAL A 1 233 ? 60.888 22.970 3.208 1.00 43.01 976 VAL A N 1
ATOM 1500 C CA . VAL A 1 233 ? 60.014 22.072 3.921 1.00 41.63 976 VAL A CA 1
ATOM 1501 C C . VAL A 1 233 ? 60.809 20.818 4.242 1.00 43.86 976 VAL A C 1
ATOM 1502 O O . VAL A 1 233 ? 60.635 20.215 5.304 1.00 45.27 976 VAL A O 1
ATOM 1506 N N . ILE A 1 234 ? 61.706 20.430 3.344 1.00 45.17 977 ILE A N 1
ATOM 1507 C CA . ILE A 1 234 ? 62.523 19.249 3.598 1.00 45.01 977 ILE A CA 1
ATOM 1508 C C . ILE A 1 234 ? 63.503 19.542 4.733 1.00 46.52 977 ILE A C 1
ATOM 1509 O O . ILE A 1 234 ? 63.787 18.676 5.556 1.00 47.56 977 ILE A O 1
ATOM 1514 N N . ASP A 1 235 ? 64.029 20.764 4.783 1.00 48.19 978 ASP A N 1
ATOM 1515 C CA . ASP A 1 235 ? 64.969 21.119 5.844 1.00 48.35 978 ASP A CA 1
ATOM 1516 C C . ASP A 1 235 ? 64.256 21.057 7.182 1.00 50.47 978 ASP A C 1
ATOM 1517 O O . ASP A 1 235 ? 64.791 20.507 8.148 1.00 50.57 978 ASP A O 1
ATOM 1522 N N . LEU A 1 236 ? 63.045 21.630 7.207 1.00 52.69 979 LEU A N 1
ATOM 1523 C CA . LEU A 1 236 ? 62.162 21.700 8.375 1.00 52.33 979 LEU A CA 1
ATOM 1524 C C . LEU A 1 236 ? 61.993 20.323 8.989 1.00 53.81 979 LEU A C 1
ATOM 1525 O O . LEU A 1 236 ? 62.360 20.088 10.141 1.00 54.42 979 LEU A O 1
ATOM 1530 N N . ARG A 1 237 ? 61.416 19.418 8.210 1.00 54.45 980 ARG A N 1
ATOM 1531 C CA . ARG A 1 237 ? 61.185 18.059 8.662 1.00 55.69 980 ARG A CA 1
ATOM 1532 C C . ARG A 1 237 ? 62.476 17.428 9.177 1.00 57.51 980 ARG A C 1
ATOM 1533 O O . ARG A 1 237 ? 62.521 16.943 10.314 1.00 58.94 980 ARG A O 1
ATOM 1541 N N . LEU A 1 238 ? 63.525 17.415 8.354 1.00 57.08 981 LEU A N 1
ATOM 1542 C CA . LEU A 1 238 ? 64.800 16.851 8.795 1.00 57.68 981 LEU A CA 1
ATOM 1543 C C . LEU A 1 238 ? 65.213 17.447 10.135 1.00 58.87 981 LEU A C 1
ATOM 1544 O O . LEU A 1 238 ? 66.064 16.898 10.830 1.00 60.27 981 LEU A O 1
ATOM 1549 N N . CYS A 1 239 ? 64.618 18.581 10.483 1.00 60.20 982 CYS A N 1
ATOM 1550 C CA . CYS A 1 239 ? 64.918 19.268 11.737 1.00 61.00 982 CYS A CA 1
ATOM 1551 C C . CYS A 1 239 ? 63.810 19.052 12.785 1.00 62.96 982 CYS A C 1
ATOM 1552 O O . CYS A 1 239 ? 63.627 19.863 13.707 1.00 62.74 982 CYS A O 1
ATOM 1555 N N . ASN A 1 240 ? 63.080 17.949 12.627 1.00 64.75 983 ASN A N 1
ATOM 1556 C CA . ASN A 1 240 ? 61.973 17.574 13.519 1.00 66.95 983 ASN A CA 1
ATOM 1557 C C . ASN A 1 240 ? 60.911 18.662 13.611 1.00 67.30 983 ASN A C 1
ATOM 1558 O O . ASN A 1 240 ? 60.333 18.861 14.678 1.00 68.32 983 ASN A O 1
ATOM 1563 N N . TRP A 1 241 ? 60.659 19.370 12.515 1.00 66.69 984 TRP A N 1
ATOM 1564 C CA . TRP A 1 241 ? 59.668 20.445 12.505 1.00 65.96 984 TRP A CA 1
ATOM 1565 C C . TRP A 1 241 ? 59.935 21.563 13.523 1.00 67.88 984 TRP A C 1
ATOM 1566 O O . TRP A 1 241 ? 59.006 22.132 14.095 1.00 67.91 984 TRP A O 1
ATOM 1577 N N . VAL A 1 242 ? 61.208 21.873 13.746 1.00 69.15 985 VAL A N 1
ATOM 1578 C CA . VAL A 1 242 ? 61.595 22.962 14.638 1.00 70.40 985 VAL A CA 1
ATOM 1579 C C . VAL A 1 242 ? 62.286 23.930 13.696 1.00 71.16 985 VAL A C 1
ATOM 1580 O O . VAL A 1 242 ? 63.011 23.492 12.802 1.00 71.45 985 VAL A O 1
ATOM 1584 N N . SER A 1 243 ? 62.099 25.229 13.887 1.00 71.40 986 SER A N 1
ATOM 1585 C CA . SER A 1 243 ? 62.726 26.180 12.979 1.00 73.30 986 SER A CA 1
ATOM 1586 C C . SER A 1 243 ? 64.023 26.796 13.509 1.00 73.96 986 SER A C 1
ATOM 1587 O O . SER A 1 243 ? 64.776 27.437 12.760 1.00 74.38 986 SER A O 1
#

Solvent-accessible surface area: 11419 Å² total

Radius of gyration: 19.05 Å; Cα contacts (8 Å, |Δi|>4): 155; chains: 1; bounding box: 62×37×38 Å

Organism: Homo sapiens (NCBI:txid9606)

B-factor: mean 59.28, std 13.99, range [31.83, 100.42]

Nearest PDB structures (foldseek):
  5z58-assembly1_V  TM=7.056E-01  e=7.025E-04  Homo sapiens
  7dvq-assembly1_V  TM=7.056E-01  e=7.369E-04  Homo sapiens
  7qtt-assembly1_W  TM=7.555E-01  e=3.096E-03  Homo sapiens
  5mqf-assembly1_T  TM=7.386E-01  e=3.407E-03  Homo sapiens
  4c9b-assembly1_B  TM=6.522E-01  e=1.919E-03  Homo sapiens

GO terms:
  GO:0008135 translation factor activity, RNA binding (F, TAS)
  GO:0000339 RNA cap binding (F, TAS)
  GO:0016281 eukaryotic translation initiation factor 4F complex (C, TAS)
  GO:0006446 regulation of translational initiation (P, TAS)
  GO:0005829 cytosol (C, TAS)
  GO:0003723 RNA binding (F, HDA)
  GO:0005515 protein binding (F, IPI)

CATH classification: 1.25.40.180

Foldseek 3Di:
DPVVVVLLVVQLVLLLVQLPPVDQDLVVVCSVVVHDQAAPVSLLSSLVSLLVSLLVPLVCLLSSLSLVVSVVDDYCDSLNSVLVVLCVLVVVLVVVVCVVVVSLLSSVSNVLSNVVVPNDLVVLSLLVVLLVPVDLSSLVSNLVSCLVCVLVNCDPVCVVCCVSLVSVVCLVDPPDDVVSNVNVVSVVCVVVVNDD

Secondary structure (DSSP, 8-state):
-THHHHHHHHHHHHHHHHHT-SS---TT---GGG----SHHHHHHHHHHHHHHHHH-GGGHHHHH--TTGGG-----HHHHHHHHHHHHHHHHT---SSHHHHHHHHHHHHHHHHTT---TT--HHHHHHHHS-SHHHHHHHHHHHHHHHHHH--TTTTT--HHHH--HHHHS-SS-HHHH--HHHHHHHHTTT--

InterPro domains:
  IPR003307 W2 domain [PF02020] (1507-1584)
  IPR003307 W2 domain [PS51363] (1416-1585)
  IPR003307 W2 domain [SM00515] (1494-1581)
  IPR003890 MIF4G-like, type 3 [PF02854] (756-981)
  IPR003890 MIF4G-like, type 3 [SM00543] (755-983)
  IPR003891 Initiation factor eIF-4 gamma, MA3 [PF02847] (1222-1333)
  IPR003891 Initiation factor eIF-4 gamma, MA3 [PS51366] (1221-1343)
  IPR003891 Initiation factor eIF-4 gamma, MA3 [SM00544] (1222-1334)
  IPR016024 Armadillo-type fold [SSF48371] (746-985)
  IPR016024 Armadillo-type fold [SSF48371] (1215-1404)
  IPR016024 Armadillo-type fold [SSF48371] (1421-1549)